Protein AF-G7TG68-F1 (afdb_monomer_lite)

Foldseek 3Di:
DQDPVDQLQSSLVVLLVVLVVVLLVVLVPDPDVQVSVVSCLQQPDDDLVVLLVVCVVPDDDNRSSVSSNVVSPDSPSCLDFPPDDKDFFWPDWFQFPVGTDTPVVDDFQTWTFDADQTDDDTDTDGDHDDDDDADAWKKWFWKDWPPDPDPIDITIMHQQHWFQFPPRGTDGLVRDDFQGWGADPVRTIMTGHAMATWADDPDPQWTWTAPHHVHPHTDIDGRVSGHD

Structure (mmCIF, N/CA/C/O backbone):
data_AF-G7TG68-F1
#
_entry.id   AF-G7TG68-F1
#
loop_
_atom_site.group_PDB
_atom_site.id
_atom_site.type_symbol
_atom_site.label_atom_id
_atom_site.label_alt_id
_atom_site.label_comp_id
_atom_site.label_asym_id
_atom_site.label_entity_id
_atom_site.label_seq_id
_atom_site.pdbx_PDB_ins_code
_atom_site.Cartn_x
_atom_site.Cartn_y
_atom_site.Cartn_z
_atom_site.occupancy
_atom_site.B_iso_or_equiv
_atom_site.auth_seq_id
_atom_site.auth_comp_id
_atom_site.auth_asym_id
_atom_site.auth_atom_id
_atom_site.pdbx_PDB_model_num
ATOM 1 N N . MET A 1 1 ? -26.552 0.699 21.455 1.00 74.56 1 MET A N 1
ATOM 2 C CA . MET A 1 1 ? -26.852 2.106 21.108 1.00 74.56 1 MET A CA 1
ATOM 3 C C . MET A 1 1 ? -25.994 2.976 22.013 1.00 74.56 1 MET A C 1
ATOM 5 O O . MET A 1 1 ? -25.846 2.596 23.168 1.00 74.56 1 MET A O 1
ATOM 9 N N . ILE A 1 2 ? -25.370 4.035 21.494 1.00 89.12 2 ILE A N 1
ATOM 10 C CA . ILE A 1 2 ? -24.495 4.920 22.284 1.00 89.12 2 ILE A CA 1
ATOM 11 C C . ILE A 1 2 ? -25.383 5.922 23.022 1.00 89.12 2 ILE A C 1
ATOM 13 O O . ILE A 1 2 ? -26.219 6.570 22.393 1.00 89.12 2 ILE A O 1
ATOM 17 N N . ASP A 1 3 ? -25.230 6.021 24.338 1.00 92.50 3 ASP A N 1
ATOM 18 C CA . ASP A 1 3 ? -25.998 6.945 25.170 1.00 92.50 3 ASP A CA 1
ATOM 19 C C . ASP A 1 3 ? -25.352 8.334 25.139 1.00 92.50 3 ASP A C 1
ATOM 21 O O . ASP A 1 3 ? -24.355 8.596 25.812 1.00 92.50 3 ASP A O 1
ATOM 25 N N . GLN A 1 4 ? -25.941 9.234 24.352 1.00 92.19 4 GLN A N 1
ATOM 26 C CA . GLN A 1 4 ? -25.446 10.600 24.171 1.00 92.19 4 GLN A CA 1
ATOM 27 C C . GLN A 1 4 ? -25.576 11.480 25.426 1.00 92.19 4 GLN A C 1
ATOM 29 O O . GLN A 1 4 ? -25.026 12.579 25.451 1.00 92.19 4 GLN A O 1
ATOM 34 N N . THR A 1 5 ? -26.287 11.024 26.463 1.00 94.75 5 THR A N 1
ATOM 35 C CA . THR A 1 5 ? -26.416 11.758 27.734 1.00 94.75 5 THR A CA 1
ATOM 36 C C . THR A 1 5 ? -25.233 11.529 28.678 1.00 94.75 5 THR A C 1
ATOM 38 O O . THR A 1 5 ? -25.066 12.269 29.647 1.00 94.75 5 THR A O 1
ATOM 41 N N . GLN A 1 6 ? -24.386 10.535 28.392 1.00 96.44 6 GLN A N 1
ATOM 42 C CA . GLN A 1 6 ? -23.203 10.216 29.190 1.00 96.44 6 GLN A CA 1
ATOM 43 C C . GLN A 1 6 ? -22.009 11.119 28.847 1.00 96.44 6 GLN A C 1
ATOM 45 O O . GLN A 1 6 ? -21.959 11.689 27.755 1.00 96.44 6 GLN A O 1
ATOM 50 N N . PRO A 1 7 ? -20.988 11.203 29.721 1.00 96.81 7 PRO A N 1
ATOM 51 C CA . PRO A 1 7 ? -19.722 11.854 29.389 1.00 96.81 7 PRO A CA 1
ATOM 52 C C . PRO A 1 7 ? -19.079 11.281 28.116 1.00 96.81 7 PRO A C 1
ATOM 54 O O . PRO A 1 7 ? -19.178 10.082 27.850 1.00 96.81 7 PRO A O 1
ATOM 57 N N . LEU A 1 8 ? -18.354 12.111 27.358 1.00 95.62 8 LEU A N 1
ATOM 58 C CA . LEU A 1 8 ? -17.738 11.708 26.083 1.00 95.62 8 LEU A CA 1
ATOM 59 C C . LEU A 1 8 ? -16.820 10.484 26.211 1.00 95.62 8 LEU A C 1
ATOM 61 O O . LEU A 1 8 ? -16.849 9.610 25.352 1.00 95.62 8 LEU A O 1
ATOM 65 N N . SER A 1 9 ? -16.069 10.360 27.305 1.00 93.44 9 SER A N 1
ATOM 66 C CA . SER A 1 9 ? -15.223 9.185 27.569 1.00 93.44 9 SER A CA 1
ATOM 67 C C . SER A 1 9 ? -16.018 7.875 27.677 1.00 93.44 9 SER A C 1
ATOM 69 O O . SER A 1 9 ? -15.568 6.815 27.228 1.00 93.44 9 SER A O 1
ATOM 71 N N . VAL A 1 10 ? -17.231 7.939 28.232 1.00 96.06 10 VAL A N 1
ATOM 72 C CA . VAL A 1 10 ? -18.154 6.801 28.298 1.00 96.06 10 VAL A CA 1
ATOM 73 C C . VAL A 1 10 ? -18.714 6.506 26.911 1.00 96.06 10 VAL A C 1
ATOM 75 O O . VAL A 1 10 ? -18.748 5.344 26.512 1.00 96.06 10 VAL A O 1
ATOM 78 N N . GLN A 1 11 ? -19.078 7.537 26.144 1.00 96.62 11 GLN A N 1
ATOM 79 C CA . GLN A 1 11 ? -19.544 7.373 24.764 1.00 96.62 11 GLN A CA 1
ATOM 80 C C . GLN A 1 11 ? -18.481 6.712 23.874 1.00 96.62 11 GLN A C 1
ATOM 82 O O . GLN A 1 11 ? -18.807 5.784 23.137 1.00 96.62 11 GLN A O 1
ATOM 87 N N . VAL A 1 12 ? -17.208 7.113 23.993 1.00 95.44 12 VAL A N 1
ATOM 88 C CA . VAL A 1 12 ? -16.064 6.484 23.304 1.00 95.44 12 VAL A CA 1
ATOM 89 C C . VAL A 1 12 ? -15.977 4.998 23.644 1.00 95.44 12 VAL A C 1
ATOM 91 O O . VAL A 1 12 ? -15.889 4.154 22.752 1.00 95.44 12 VAL A O 1
ATOM 94 N N . THR A 1 13 ? -16.061 4.666 24.933 1.00 95.12 13 THR A N 1
ATOM 95 C CA . THR A 1 13 ? -16.002 3.275 25.397 1.00 95.12 13 THR A CA 1
ATOM 96 C C . THR A 1 13 ? -17.172 2.453 24.850 1.00 95.12 13 THR A C 1
ATOM 98 O O . THR A 1 13 ? -16.966 1.349 24.349 1.00 95.12 13 THR A O 1
ATOM 101 N N . GLN A 1 14 ? -18.393 2.994 24.886 1.00 95.44 14 GLN A N 1
ATOM 102 C CA . GLN A 1 14 ? -19.588 2.338 24.349 1.00 95.44 14 GLN A CA 1
ATOM 103 C C . GLN A 1 14 ? -19.497 2.123 22.834 1.00 95.44 14 GLN A C 1
ATOM 105 O O . GLN A 1 14 ? -19.831 1.043 22.347 1.00 95.44 14 GLN A O 1
ATOM 110 N N . ALA A 1 15 ? -19.038 3.131 22.088 1.00 93.69 15 ALA A N 1
ATOM 111 C CA . ALA A 1 15 ? -18.857 3.047 20.643 1.00 93.69 15 ALA A CA 1
ATOM 112 C C . ALA A 1 15 ? -17.832 1.963 20.279 1.00 93.69 15 ALA A C 1
ATOM 114 O O . ALA A 1 15 ? -18.090 1.122 19.417 1.00 93.69 15 ALA A O 1
ATOM 115 N N . TRP A 1 16 ? -16.710 1.924 21.002 1.00 93.38 16 TRP A N 1
ATOM 116 C CA . TRP A 1 16 ? -15.652 0.941 20.785 1.00 93.38 16 TRP A CA 1
ATOM 117 C C . TRP A 1 16 ? -16.138 -0.478 21.088 1.00 93.38 16 TRP A C 1
ATOM 119 O O . TRP A 1 16 ? -15.975 -1.382 20.268 1.00 93.38 16 TRP A O 1
ATOM 129 N N . GLN A 1 17 ? -16.819 -0.674 22.222 1.00 92.62 17 GLN A N 1
ATOM 130 C CA . GLN A 1 17 ? -17.406 -1.966 22.589 1.00 92.62 17 GLN A CA 1
ATOM 131 C C . GLN A 1 17 ? -18.440 -2.437 21.565 1.00 92.62 17 GLN A C 1
ATOM 133 O O . GLN A 1 17 ? -18.463 -3.615 21.213 1.00 92.62 17 GLN A O 1
ATOM 138 N N . LEU A 1 18 ? -19.276 -1.525 21.062 1.00 91.62 18 LEU A N 1
ATOM 139 C CA . LEU A 1 18 ? -20.266 -1.840 20.038 1.00 91.62 18 LEU A CA 1
ATOM 140 C C . LEU A 1 18 ? -19.597 -2.313 18.744 1.00 91.62 18 LEU A C 1
ATOM 142 O O . LEU A 1 18 ? -20.011 -3.327 18.186 1.00 91.62 18 LEU A O 1
ATOM 146 N N . ARG A 1 19 ? -18.542 -1.628 18.289 1.00 88.56 19 ARG A N 1
ATOM 147 C CA . ARG A 1 19 ? -17.784 -2.014 17.090 1.00 88.56 19 ARG A CA 1
ATOM 148 C C . ARG A 1 19 ? -17.140 -3.392 17.250 1.00 88.56 19 ARG A C 1
ATOM 150 O O . ARG A 1 19 ? -17.280 -4.241 16.372 1.00 88.56 19 ARG A O 1
ATOM 157 N N . GLN A 1 20 ? -16.532 -3.653 18.407 1.00 87.94 20 GLN A N 1
ATOM 158 C CA . GLN A 1 20 ? -15.967 -4.964 18.733 1.00 87.94 20 GLN A CA 1
ATOM 159 C C . GLN A 1 20 ? -17.031 -6.064 18.759 1.00 87.94 20 GLN A C 1
ATOM 161 O O . GLN A 1 20 ? -16.812 -7.146 18.214 1.00 87.94 20 GLN A O 1
ATOM 166 N N . ALA A 1 21 ? -18.197 -5.789 19.348 1.00 89.50 21 ALA A N 1
ATOM 167 C CA . ALA A 1 21 ? -19.307 -6.732 19.383 1.00 89.50 21 ALA A CA 1
ATOM 168 C C . ALA A 1 21 ? -19.829 -7.050 17.975 1.00 89.50 21 ALA A C 1
ATOM 170 O O . ALA A 1 21 ? -20.035 -8.219 17.662 1.00 89.50 21 ALA A O 1
ATOM 171 N N . LEU A 1 22 ? -19.985 -6.038 17.113 1.00 89.38 22 LEU A N 1
ATOM 172 C CA . LEU A 1 22 ? -20.405 -6.222 15.721 1.00 89.38 22 LEU A CA 1
ATOM 173 C C . LEU A 1 22 ? -19.405 -7.076 14.936 1.00 89.38 22 LEU A C 1
ATOM 175 O O . LEU A 1 22 ? -19.807 -8.039 14.287 1.00 89.38 22 LEU A O 1
ATOM 179 N N . ARG A 1 23 ? -18.107 -6.776 15.047 1.00 88.81 23 ARG A N 1
ATOM 180 C CA . ARG A 1 23 ? -17.030 -7.552 14.416 1.00 88.81 23 ARG A CA 1
ATOM 181 C C . ARG A 1 23 ? -17.025 -9.010 14.881 1.00 88.81 23 ARG A C 1
ATOM 183 O O . ARG A 1 23 ? -16.998 -9.922 14.059 1.00 88.81 23 ARG A O 1
ATOM 190 N N . ASN A 1 24 ? -17.089 -9.237 16.191 1.00 86.25 24 ASN A N 1
ATOM 191 C CA . ASN A 1 24 ? -17.078 -10.588 16.751 1.00 86.25 24 ASN A CA 1
ATOM 192 C C . ASN A 1 24 ? -18.345 -11.368 16.373 1.00 86.25 24 ASN A C 1
ATOM 194 O O . ASN A 1 24 ? -18.259 -12.558 16.074 1.00 86.25 24 ASN A O 1
ATOM 198 N N . ALA A 1 25 ? -19.509 -10.712 16.355 1.00 89.81 25 ALA A N 1
ATOM 199 C CA . ALA A 1 25 ? -20.762 -11.325 15.927 1.00 89.81 25 ALA A CA 1
ATOM 200 C C . ALA A 1 25 ? -20.732 -11.701 14.440 1.00 89.81 25 ALA A C 1
ATOM 202 O O . ALA A 1 25 ? -21.149 -12.803 14.094 1.00 89.81 25 ALA A O 1
ATOM 203 N N . ALA A 1 26 ? -20.194 -10.827 13.580 1.00 88.81 26 ALA A N 1
ATOM 204 C CA . ALA A 1 26 ? -20.021 -11.107 12.157 1.00 88.81 26 ALA A CA 1
ATOM 205 C C . ALA A 1 26 ? -19.134 -12.339 11.937 1.00 88.81 26 ALA A C 1
ATOM 207 O O . ALA A 1 26 ? -19.565 -13.277 11.276 1.00 88.81 26 ALA A O 1
ATOM 208 N N . ALA A 1 27 ? -17.956 -12.387 12.565 1.00 88.19 27 ALA A N 1
ATOM 209 C CA . ALA A 1 27 ? -17.066 -13.545 12.479 1.00 88.19 27 ALA A CA 1
ATOM 210 C C . ALA A 1 27 ? -17.714 -14.829 13.022 1.00 88.19 27 ALA A C 1
ATOM 212 O O . ALA A 1 27 ? -17.623 -15.881 12.402 1.00 88.19 27 ALA A O 1
ATOM 213 N N . SER A 1 28 ? -18.429 -14.742 14.149 1.00 87.56 28 SER A N 1
ATOM 214 C CA . SER A 1 28 ? -19.100 -15.903 14.757 1.00 87.56 28 SER A CA 1
ATOM 215 C C . SER A 1 28 ? -20.248 -16.452 13.905 1.00 87.56 28 SER A C 1
ATOM 217 O O . SER A 1 28 ? -20.604 -17.620 14.034 1.00 87.56 28 SER A O 1
ATOM 219 N N . ALA A 1 29 ? -20.850 -15.619 13.053 1.00 92.12 29 ALA A N 1
ATOM 220 C CA . ALA A 1 29 ? -21.908 -16.028 12.134 1.00 92.12 29 ALA A CA 1
ATOM 221 C C . ALA A 1 29 ? -21.370 -16.709 10.862 1.00 92.12 29 ALA A C 1
ATOM 223 O O . ALA A 1 29 ? -22.147 -17.301 10.110 1.00 92.12 29 ALA A O 1
ATOM 224 N N . MET A 1 30 ? -20.062 -16.631 10.601 1.00 89.44 30 MET A N 1
ATOM 225 C CA . MET A 1 30 ? -19.443 -17.243 9.430 1.00 89.44 30 MET A CA 1
ATOM 226 C C . MET A 1 30 ? -19.206 -18.734 9.666 1.00 89.44 30 MET A C 1
ATOM 228 O O . MET A 1 30 ? -18.678 -19.154 10.694 1.00 89.44 30 MET A O 1
ATOM 232 N N . HIS A 1 31 ? -19.598 -19.551 8.687 1.00 87.00 31 HIS A N 1
ATOM 233 C CA . HIS A 1 31 ? -19.398 -20.997 8.758 1.00 87.00 31 HIS A CA 1
ATOM 234 C C . HIS A 1 31 ? -17.922 -21.381 8.568 1.00 87.00 31 HIS A C 1
ATOM 236 O O . HIS A 1 31 ? -17.412 -22.264 9.256 1.00 87.00 31 HIS A O 1
ATOM 242 N N . ASP A 1 32 ? -17.237 -20.689 7.656 1.00 87.56 32 ASP A N 1
ATOM 243 C CA . ASP A 1 32 ? -15.816 -20.879 7.382 1.00 87.56 32 ASP A CA 1
ATOM 244 C C . ASP A 1 32 ? -14.966 -20.153 8.434 1.00 87.56 32 ASP A C 1
ATOM 246 O O . ASP A 1 32 ? -14.991 -18.925 8.541 1.00 87.56 32 ASP A O 1
ATOM 250 N N . GLN A 1 33 ? -14.207 -20.928 9.210 1.00 77.75 33 GLN A N 1
ATOM 251 C CA . GLN A 1 33 ? -13.374 -20.414 10.297 1.00 77.75 33 GLN A CA 1
ATOM 252 C C . GLN A 1 33 ? -12.151 -19.632 9.799 1.00 77.75 33 GLN A C 1
ATOM 254 O O . GLN A 1 33 ? -11.680 -18.741 10.504 1.00 77.75 33 GLN A O 1
ATOM 259 N N . ASN A 1 34 ? -11.657 -19.916 8.590 1.00 66.44 34 ASN A N 1
ATOM 260 C CA . ASN A 1 34 ? -10.547 -19.168 8.005 1.00 66.44 34 ASN A CA 1
ATOM 261 C C . ASN A 1 34 ? -11.021 -17.783 7.564 1.00 66.44 34 ASN A C 1
ATOM 263 O O . ASN A 1 34 ? -10.389 -16.788 7.905 1.00 66.44 34 ASN A O 1
ATOM 267 N N . LEU A 1 35 ? -12.179 -17.707 6.898 1.00 74.38 35 LEU A N 1
ATOM 268 C CA . LEU A 1 35 ? -12.780 -16.421 6.525 1.00 74.38 35 LEU A CA 1
ATOM 269 C C . LEU A 1 35 ? -13.213 -15.614 7.760 1.00 74.38 35 LEU A C 1
ATOM 271 O O . LEU A 1 35 ? -13.118 -14.388 7.766 1.00 74.38 35 LEU A O 1
ATOM 275 N N . ALA A 1 36 ? -13.662 -16.283 8.827 1.00 76.12 36 ALA A N 1
ATOM 276 C CA . ALA A 1 36 ? -13.950 -15.629 10.102 1.00 76.12 36 ALA A CA 1
ATOM 277 C C . ALA A 1 36 ? -12.689 -14.992 10.709 1.00 76.12 36 ALA A C 1
ATOM 279 O O . ALA A 1 36 ? -12.728 -13.838 11.136 1.00 76.12 36 ALA A O 1
ATOM 280 N N . ALA A 1 37 ? -11.564 -15.716 10.720 1.00 72.75 37 ALA A N 1
ATOM 281 C CA . ALA A 1 37 ? -10.284 -15.192 11.190 1.00 72.75 37 ALA A CA 1
ATOM 282 C C . ALA A 1 37 ? -9.793 -14.020 10.323 1.00 72.75 37 ALA A C 1
ATOM 284 O O . ALA A 1 37 ? -9.370 -12.995 10.855 1.00 72.75 37 ALA A O 1
ATOM 285 N N . GLU A 1 38 ? -9.930 -14.130 9.003 1.00 75.12 38 GLU A N 1
ATOM 286 C CA . GLU A 1 38 ? -9.577 -13.072 8.056 1.00 75.12 38 GLU A CA 1
ATOM 287 C C . GLU A 1 38 ? -10.405 -11.800 8.274 1.00 75.12 38 GLU A C 1
ATOM 289 O O . GLU A 1 38 ? -9.844 -10.706 8.322 1.00 75.12 38 GLU A O 1
ATOM 294 N N . LEU A 1 39 ? -11.720 -11.918 8.497 1.00 81.75 39 LEU A N 1
ATOM 295 C CA . LEU A 1 39 ? -12.580 -10.781 8.840 1.00 81.75 39 LEU A CA 1
ATOM 296 C C . LEU A 1 39 ? -12.095 -10.096 10.126 1.00 81.75 39 LEU A C 1
ATOM 298 O O . LEU A 1 39 ? -12.031 -8.867 10.207 1.00 81.75 39 LEU A O 1
ATOM 302 N N . LEU A 1 40 ? -11.737 -10.882 11.142 1.00 81.75 40 LEU A N 1
ATOM 303 C CA . LEU A 1 40 ? -11.265 -10.355 12.418 1.00 81.75 40 LEU A CA 1
ATOM 304 C C . LEU A 1 40 ? -9.928 -9.611 12.292 1.00 81.75 40 LEU A C 1
ATOM 306 O O . LEU A 1 40 ? -9.765 -8.590 12.968 1.00 81.75 40 LEU A O 1
ATOM 310 N N . GLU A 1 41 ? -9.005 -10.089 11.460 1.00 71.69 41 GLU A N 1
ATOM 311 C CA . GLU A 1 41 ? -7.731 -9.410 11.186 1.00 71.69 41 GLU A CA 1
ATOM 312 C C . GLU A 1 41 ? -7.912 -8.174 10.296 1.00 71.69 41 GLU A C 1
ATOM 314 O O . GLU A 1 41 ? -7.337 -7.116 10.566 1.00 71.69 41 GLU A O 1
ATOM 319 N N . THR A 1 42 ? -8.784 -8.276 9.292 1.00 70.25 42 THR A N 1
ATOM 320 C CA . THR A 1 42 ? -9.091 -7.204 8.339 1.00 70.25 42 THR A CA 1
ATOM 321 C C . THR A 1 42 ? -9.684 -5.982 9.029 1.00 70.25 42 THR A C 1
ATOM 323 O O . THR A 1 42 ? -9.202 -4.869 8.842 1.00 70.25 42 THR A O 1
ATOM 326 N N . TYR A 1 43 ? -10.701 -6.181 9.868 1.00 77.25 43 TYR A N 1
ATOM 327 C CA . TYR A 1 43 ? -11.419 -5.093 10.541 1.00 77.25 43 TYR A CA 1
ATOM 328 C C . TYR A 1 43 ? -10.944 -4.885 11.985 1.00 77.25 43 TYR A C 1
ATOM 330 O O . TYR A 1 43 ? -11.738 -4.583 12.877 1.00 77.25 43 TYR A O 1
ATOM 338 N N . LYS A 1 44 ? -9.657 -5.121 12.263 1.00 79.06 44 LYS A N 1
ATOM 339 C CA . LYS A 1 44 ? -9.101 -5.005 13.616 1.00 79.06 44 LYS A CA 1
ATOM 340 C C . LYS A 1 44 ? -9.235 -3.575 14.139 1.00 79.06 44 LYS A C 1
ATOM 342 O O . LYS A 1 44 ? -8.570 -2.662 13.659 1.00 79.06 44 LYS A O 1
ATOM 347 N N . VAL A 1 45 ? -10.009 -3.422 15.207 1.00 82.06 45 VAL A N 1
ATOM 348 C CA . VAL A 1 45 ? -10.152 -2.150 15.918 1.00 82.06 45 VAL A CA 1
ATOM 349 C C . VAL A 1 45 ? -8.957 -1.966 16.866 1.00 82.06 45 VAL A C 1
ATOM 351 O O . VAL A 1 45 ? -8.715 -2.852 17.698 1.00 82.06 45 VAL A O 1
ATOM 354 N N . PRO A 1 46 ? -8.205 -0.851 16.787 1.00 83.06 46 PRO A N 1
ATOM 355 C CA . PRO A 1 46 ? -7.134 -0.552 17.737 1.00 83.06 46 PRO A CA 1
ATOM 356 C C . PRO A 1 46 ? -7.655 -0.429 19.178 1.00 83.06 46 PRO A C 1
ATOM 358 O O . PRO A 1 46 ? -8.846 -0.207 19.422 1.00 83.06 46 PRO A O 1
ATOM 361 N N . SER A 1 47 ? -6.772 -0.566 20.168 1.00 88.00 47 SER A N 1
ATOM 362 C CA . SER A 1 47 ? -7.142 -0.330 21.566 1.00 88.00 47 SER A CA 1
ATOM 363 C C . SER A 1 47 ? -7.440 1.151 21.814 1.00 88.00 47 SER A C 1
ATOM 365 O O . SER A 1 47 ? -6.905 2.030 21.141 1.00 88.00 47 SER A O 1
ATOM 367 N N . LEU A 1 48 ? -8.251 1.456 22.831 1.00 90.25 48 LEU A N 1
ATOM 368 C CA . LEU A 1 48 ? -8.516 2.848 23.213 1.00 90.25 48 LEU A CA 1
ATOM 369 C C . LEU A 1 48 ? -7.230 3.609 23.572 1.00 90.25 48 LEU A C 1
ATOM 371 O O . LEU A 1 48 ? -7.148 4.808 23.324 1.00 90.25 48 LEU A O 1
ATOM 375 N N . GLN A 1 49 ? -6.214 2.925 24.109 1.00 85.50 49 GLN A N 1
ATOM 376 C CA . GLN A 1 49 ? -4.900 3.520 24.353 1.00 85.50 49 GLN A CA 1
ATOM 377 C C . GLN A 1 49 ? -4.188 3.893 23.048 1.00 85.50 49 GLN A C 1
ATOM 379 O O . GLN A 1 49 ? -3.637 4.985 22.964 1.00 85.50 49 GLN A O 1
ATOM 384 N N . GLN A 1 50 ? -4.224 3.026 22.030 1.00 82.81 50 GLN A N 1
ATOM 385 C CA . GLN A 1 50 ? -3.638 3.311 20.713 1.00 82.81 50 GLN A CA 1
ATOM 386 C C . GLN A 1 50 ? -4.348 4.487 20.032 1.00 82.81 50 GLN A C 1
ATOM 388 O O . GLN A 1 50 ? -3.693 5.408 19.551 1.00 82.81 50 GLN A O 1
ATOM 393 N N . ILE A 1 51 ? -5.683 4.505 20.073 1.00 88.88 51 ILE A N 1
ATOM 394 C CA . ILE A 1 51 ? -6.492 5.604 19.522 1.00 88.88 51 ILE A CA 1
ATOM 395 C C . ILE A 1 51 ? -6.203 6.911 20.271 1.00 88.88 51 ILE A C 1
ATOM 397 O O . ILE A 1 51 ? -6.049 7.961 19.658 1.00 88.88 51 ILE A O 1
ATOM 401 N N . SER A 1 52 ? -6.083 6.864 21.601 1.00 90.12 52 SER A N 1
ATOM 402 C CA . SER A 1 52 ? -5.709 8.040 22.390 1.00 90.12 52 SER A CA 1
ATOM 403 C C . SER A 1 52 ? -4.312 8.543 22.027 1.00 90.12 52 SER A C 1
ATOM 405 O O . SER A 1 52 ? -4.129 9.750 21.899 1.00 90.12 52 SER A O 1
ATOM 407 N N . ALA A 1 53 ? -3.335 7.646 21.870 1.00 83.25 53 ALA A N 1
ATOM 408 C CA . ALA A 1 53 ? -1.951 8.004 21.568 1.00 83.25 53 ALA A CA 1
ATOM 409 C C . ALA A 1 53 ? -1.824 8.757 20.235 1.00 83.25 53 ALA A C 1
ATOM 411 O O . ALA A 1 53 ? -1.070 9.723 20.166 1.00 83.25 53 ALA A O 1
ATOM 412 N N . LYS A 1 54 ? -2.632 8.387 19.230 1.00 86.19 54 LYS A N 1
ATOM 413 C CA . LYS A 1 54 ? -2.708 9.054 17.917 1.00 86.19 54 LYS A CA 1
ATOM 414 C C . LYS A 1 54 ? -2.992 10.560 18.007 1.00 86.19 54 LYS A C 1
ATOM 416 O O . LYS A 1 54 ? -2.543 11.313 17.154 1.00 86.19 54 LYS A O 1
ATOM 421 N N . TYR A 1 55 ? -3.736 11.001 19.023 1.00 90.38 55 TYR A N 1
ATOM 422 C CA . TYR A 1 55 ? -4.224 12.382 19.142 1.00 90.38 55 TYR A CA 1
ATOM 423 C C . TYR A 1 55 ? -3.708 13.122 20.384 1.00 90.38 55 TYR A C 1
ATOM 425 O O . TYR A 1 55 ? -3.934 14.324 20.518 1.00 90.38 55 TYR A O 1
ATOM 433 N N . ALA A 1 56 ? -3.033 12.430 21.305 1.00 86.38 56 ALA A N 1
ATOM 434 C CA . ALA A 1 56 ? -2.624 12.983 22.598 1.00 86.38 56 ALA A CA 1
ATOM 435 C C . ALA A 1 56 ? -1.568 14.100 22.502 1.00 86.38 56 ALA A C 1
ATOM 437 O O . ALA A 1 56 ? -1.419 14.862 23.455 1.00 86.38 56 ALA A O 1
ATOM 438 N N . GLY A 1 57 ? -0.843 14.202 21.381 1.00 88.62 57 GLY A N 1
ATOM 439 C CA . GLY A 1 57 ? 0.099 15.300 21.131 1.00 88.62 57 GLY A CA 1
ATOM 440 C C . GLY A 1 57 ? -0.587 16.646 20.876 1.00 88.62 57 GLY A C 1
ATOM 441 O O . GLY A 1 57 ? -0.057 17.684 21.262 1.00 88.62 57 GLY A O 1
ATOM 442 N N . ASP A 1 58 ? -1.793 16.616 20.305 1.00 93.50 58 ASP A N 1
ATOM 443 C CA . ASP A 1 58 ? -2.497 17.808 19.819 1.00 93.50 58 ASP A CA 1
ATOM 444 C C . ASP A 1 58 ? -3.751 18.142 20.639 1.00 93.50 58 ASP A C 1
ATOM 446 O O . ASP A 1 58 ? -4.208 19.287 20.667 1.00 93.50 58 ASP A O 1
ATOM 450 N N . PHE A 1 59 ? -4.335 17.146 21.313 1.00 93.81 59 PHE A N 1
ATOM 451 C CA . PHE A 1 59 ? -5.608 17.274 22.013 1.00 93.81 59 PHE A CA 1
ATOM 452 C C . PHE A 1 59 ? -5.547 16.700 23.430 1.00 93.81 59 PHE A C 1
ATOM 454 O O . PHE A 1 59 ? -4.873 15.714 23.715 1.00 93.81 59 PHE A O 1
ATOM 461 N N . SER A 1 60 ? -6.347 17.277 24.328 1.00 92.56 60 SER A N 1
ATOM 462 C CA . SER A 1 60 ? -6.582 16.758 25.680 1.00 92.56 60 SER A CA 1
ATOM 463 C C . SER A 1 60 ? -8.044 16.963 26.087 1.00 92.56 60 SER A C 1
ATOM 465 O O . SER A 1 60 ? -8.775 17.687 25.412 1.00 92.56 60 SER A O 1
ATOM 467 N N . GLY A 1 61 ? -8.488 16.306 27.165 1.00 94.00 61 GLY A N 1
ATOM 468 C CA . GLY A 1 61 ? -9.850 16.457 27.695 1.00 94.00 61 GLY A CA 1
ATOM 469 C C . GLY A 1 61 ? -10.945 16.121 26.675 1.00 94.00 61 GLY A C 1
ATOM 470 O O . GLY A 1 61 ? -10.811 15.175 25.900 1.00 94.00 61 GLY A O 1
ATOM 471 N N . ASP A 1 62 ? -12.026 16.902 26.667 1.00 94.81 62 ASP A N 1
ATOM 472 C CA . ASP A 1 62 ? -13.167 16.697 25.764 1.00 94.81 62 ASP A CA 1
ATOM 473 C C . ASP A 1 62 ? -12.796 16.754 24.269 1.00 94.81 62 ASP A C 1
ATOM 475 O O . ASP A 1 62 ? -13.248 15.873 23.537 1.00 94.81 62 ASP A O 1
ATOM 479 N N . PRO A 1 63 ? -11.950 17.689 23.784 1.00 96.75 63 PRO A N 1
ATOM 480 C CA . PRO A 1 63 ? -11.459 17.660 22.404 1.00 96.75 63 PRO A CA 1
ATOM 481 C C . PRO A 1 63 ? -10.794 16.337 22.002 1.00 96.75 63 PRO A C 1
ATOM 483 O O . PRO A 1 63 ? -11.065 15.816 20.919 1.00 96.75 63 PRO A O 1
ATOM 486 N N . LEU A 1 64 ? -9.967 15.760 22.883 1.00 93.94 64 LEU A N 1
ATOM 487 C CA . LEU A 1 64 ? -9.365 14.445 22.644 1.00 93.94 64 LEU A CA 1
ATOM 488 C C . LEU A 1 64 ? -10.451 13.372 22.546 1.00 93.94 64 LEU A C 1
ATOM 490 O O . LEU A 1 64 ? -10.463 12.597 21.595 1.00 93.94 64 LEU A O 1
ATOM 494 N N . GLN A 1 65 ? -11.405 13.367 23.479 1.00 96.56 65 GLN A N 1
ATOM 495 C CA . GLN A 1 65 ? -12.505 12.400 23.464 1.00 96.56 65 GLN A CA 1
ATOM 496 C C . GLN A 1 65 ? -13.383 12.533 22.212 1.00 96.56 65 GLN A C 1
ATOM 498 O O . GLN A 1 65 ? -13.823 11.522 21.678 1.00 96.56 65 GLN A O 1
ATOM 503 N N . GLN A 1 66 ? -13.606 13.745 21.694 1.00 95.31 66 GLN A N 1
ATOM 504 C CA . GLN A 1 66 ? -14.323 13.956 20.431 1.00 95.31 66 GLN A CA 1
ATOM 505 C C . GLN A 1 66 ? -13.567 13.363 19.239 1.00 95.31 66 GLN A C 1
ATOM 507 O O . GLN A 1 66 ? -14.185 12.713 18.395 1.00 95.31 66 GLN A O 1
ATOM 512 N N . LYS A 1 67 ? -12.239 13.542 19.174 1.00 94.50 67 LYS A N 1
ATOM 513 C CA . LYS A 1 67 ? -11.404 12.921 18.134 1.00 94.50 67 LYS A CA 1
ATOM 514 C C . LYS A 1 67 ? -11.426 11.403 18.226 1.00 94.50 67 LYS A C 1
ATOM 516 O O . LYS A 1 67 ? -11.681 10.750 17.220 1.00 94.50 67 LYS A O 1
ATOM 521 N N . MET A 1 68 ? -11.258 10.856 19.429 1.00 93.75 68 MET A N 1
ATOM 522 C CA . MET A 1 68 ? -11.360 9.416 19.667 1.00 93.75 68 MET A CA 1
ATOM 523 C C . MET A 1 68 ? -12.744 8.878 19.280 1.00 93.75 68 MET A C 1
ATOM 525 O O . MET A 1 68 ? -12.833 7.853 18.615 1.00 93.75 68 MET A O 1
ATOM 529 N N . LEU A 1 69 ? -13.827 9.568 19.654 1.00 93.94 69 LEU A N 1
ATOM 530 C CA . LEU A 1 69 ? -15.195 9.160 19.326 1.00 93.94 69 LEU A CA 1
ATOM 531 C C . LEU A 1 69 ? -15.425 9.169 17.816 1.00 93.94 69 LEU A C 1
ATOM 533 O O . LEU A 1 69 ? -15.990 8.220 17.283 1.00 93.94 69 LEU A O 1
ATOM 537 N N . SER A 1 70 ? -14.962 10.216 17.131 1.00 90.56 70 SER A N 1
ATOM 538 C CA . SER A 1 70 ? -15.018 10.298 15.674 1.00 90.56 70 SER A CA 1
ATOM 539 C C . SER A 1 70 ? -14.275 9.130 15.025 1.00 90.56 70 SER A C 1
ATOM 541 O O . SER A 1 70 ? -14.860 8.470 14.179 1.00 90.56 70 SER A O 1
ATOM 543 N N . ASP A 1 71 ? -13.040 8.843 15.445 1.00 88.06 71 ASP A N 1
ATOM 544 C CA . ASP A 1 71 ? -12.195 7.761 14.904 1.00 88.06 71 ASP A CA 1
ATOM 545 C C . ASP A 1 71 ? -12.831 6.375 15.122 1.00 88.06 71 ASP A C 1
ATOM 547 O O . ASP A 1 71 ? -12.875 5.533 14.230 1.00 88.06 71 ASP A O 1
ATOM 551 N N . VAL A 1 72 ? -13.418 6.149 16.302 1.00 89.06 72 VAL A N 1
ATOM 552 C CA . VAL A 1 72 ? -14.138 4.905 16.616 1.00 89.06 72 VAL A CA 1
ATOM 553 C C . VAL A 1 72 ? -15.420 4.754 15.791 1.00 89.06 72 VAL A C 1
ATOM 555 O O . VAL A 1 72 ? -15.829 3.624 15.515 1.00 89.06 72 VAL A O 1
ATOM 558 N N . LEU A 1 73 ? -16.074 5.853 15.411 1.00 86.94 73 LEU A N 1
ATOM 559 C CA . LEU A 1 73 ? -17.318 5.836 14.636 1.00 86.94 73 LEU A CA 1
ATOM 560 C C . LEU A 1 73 ? -17.096 5.82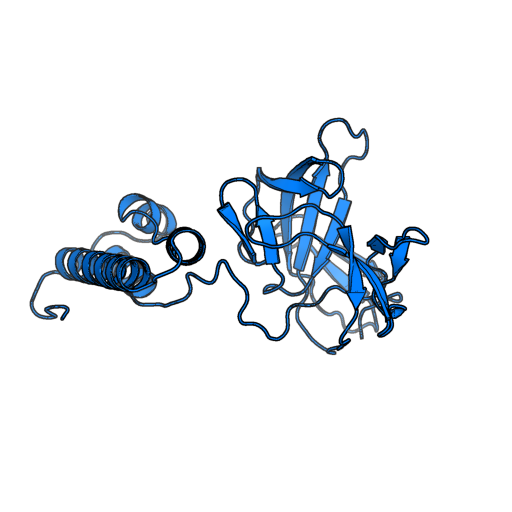7 13.122 1.00 86.94 73 LEU A C 1
ATOM 562 O O . LEU A 1 73 ? -17.987 5.389 12.392 1.00 86.94 73 LEU A O 1
ATOM 566 N N . THR A 1 74 ? -15.943 6.282 12.636 1.00 77.94 74 THR A N 1
ATOM 567 C CA . THR A 1 74 ? -15.607 6.212 11.216 1.00 77.94 74 THR A CA 1
ATOM 568 C C . THR A 1 74 ? -15.144 4.804 10.855 1.00 77.94 74 THR A C 1
ATOM 570 O O . THR A 1 74 ? -14.260 4.213 11.477 1.00 77.94 74 THR A O 1
ATOM 573 N N . LEU A 1 75 ? -15.753 4.237 9.812 1.00 60.09 75 LEU A N 1
ATOM 574 C CA . LEU A 1 75 ? -15.363 2.950 9.229 1.00 60.09 75 LEU A CA 1
ATOM 575 C C . LEU A 1 75 ? -14.141 3.104 8.311 1.00 60.09 75 LEU A C 1
ATOM 577 O O . LEU A 1 75 ? -14.097 2.503 7.247 1.00 60.09 75 LEU A O 1
ATOM 581 N N . ASP A 1 76 ? -13.152 3.897 8.724 1.00 56.84 76 ASP A N 1
ATOM 582 C CA . ASP A 1 76 ? -11.890 4.062 7.998 1.00 56.84 76 ASP A CA 1
ATOM 583 C C . ASP A 1 76 ? -10.842 3.011 8.413 1.00 56.84 76 ASP A C 1
ATOM 585 O O . ASP A 1 76 ? -9.673 3.136 8.059 1.00 56.84 76 ASP A O 1
ATOM 589 N N . ASP A 1 77 ? -11.257 1.911 9.067 1.00 53.41 77 ASP A N 1
ATOM 590 C CA . ASP A 1 77 ? -10.436 0.698 9.290 1.00 53.41 77 ASP A CA 1
ATOM 591 C C . ASP A 1 77 ? -10.172 -0.064 7.968 1.00 53.41 77 ASP A C 1
ATOM 593 O O . ASP A 1 77 ? -10.056 -1.290 7.948 1.00 53.41 77 ASP A O 1
ATOM 597 N N . TYR A 1 78 ? -10.115 0.636 6.832 1.00 48.44 78 TYR A N 1
ATOM 598 C CA . TYR A 1 78 ? -9.790 0.076 5.524 1.00 48.44 78 TYR A CA 1
ATOM 599 C C . TYR A 1 78 ? -8.305 -0.317 5.500 1.00 48.44 78 TYR A C 1
ATOM 601 O O . TYR A 1 78 ? -7.464 0.382 4.936 1.00 48.44 78 TYR A O 1
ATOM 609 N N . ARG A 1 79 ? -7.981 -1.456 6.123 1.00 50.91 79 ARG A N 1
ATOM 610 C CA . ARG A 1 79 ? -6.748 -2.208 5.846 1.00 50.91 79 ARG A CA 1
ATOM 611 C C . ARG A 1 79 ? -6.822 -2.895 4.490 1.00 50.91 79 ARG A C 1
ATOM 613 O O . ARG A 1 79 ? -5.848 -2.952 3.756 1.00 50.91 79 ARG A O 1
ATOM 620 N N . TYR A 1 80 ? -8.014 -3.307 4.084 1.00 44.41 80 TYR A N 1
ATOM 621 C CA . TYR A 1 80 ? -8.268 -3.704 2.706 1.00 44.41 80 TYR A CA 1
ATOM 622 C C . TYR A 1 80 ? -8.702 -2.499 1.883 1.00 44.41 80 TYR A C 1
ATOM 624 O O . TYR A 1 80 ? -9.516 -1.729 2.380 1.00 44.41 80 TYR A O 1
ATOM 632 N N . PRO A 1 81 ? -8.225 -2.306 0.644 1.00 45.88 81 PRO A N 1
ATOM 633 C CA . PRO A 1 81 ? -8.771 -1.281 -0.232 1.00 45.88 81 PRO A CA 1
ATOM 634 C C . PRO A 1 81 ? -10.247 -1.596 -0.503 1.00 45.88 81 PRO A C 1
ATOM 636 O O . PRO A 1 81 ? -10.623 -2.748 -0.740 1.00 45.88 81 PRO A O 1
ATOM 639 N N . SER A 1 82 ? -11.107 -0.574 -0.542 1.00 43.75 82 SER A N 1
ATOM 640 C CA . SER A 1 82 ? -12.337 -0.718 -1.318 1.00 43.75 82 SER A CA 1
ATOM 641 C C . SER A 1 82 ? -11.912 -1.185 -2.714 1.00 43.75 82 SER A C 1
ATOM 643 O O . SER A 1 82 ? -10.954 -0.655 -3.274 1.00 43.75 82 SER A O 1
ATOM 645 N N . GLN A 1 83 ? -12.550 -2.229 -3.244 1.00 43.75 83 GLN A N 1
ATOM 646 C CA . GLN A 1 83 ? -12.145 -2.956 -4.459 1.00 43.75 83 GLN A CA 1
ATOM 647 C C . GLN A 1 83 ? -12.050 -2.114 -5.760 1.00 43.75 83 GLN A C 1
ATOM 649 O O . GLN A 1 83 ? -12.060 -2.665 -6.857 1.00 43.75 83 GLN A O 1
ATOM 654 N N . ALA A 1 84 ? -11.966 -0.786 -5.713 1.00 47.72 84 ALA A N 1
ATOM 655 C CA . ALA A 1 84 ? -11.885 0.054 -6.891 1.00 47.72 84 ALA A CA 1
ATOM 656 C C . ALA A 1 84 ? -10.936 1.242 -6.686 1.00 47.72 84 ALA A C 1
ATOM 658 O O . ALA A 1 84 ? -11.305 2.277 -6.135 1.00 47.72 84 ALA A O 1
ATOM 659 N N . GLY A 1 85 ? -9.731 1.133 -7.252 1.00 64.56 85 GLY A N 1
ATOM 660 C CA . GLY A 1 85 ? -9.077 2.306 -7.830 1.00 64.56 85 GLY A CA 1
ATOM 661 C C . GLY A 1 85 ? -7.684 2.666 -7.330 1.00 64.56 85 GLY A C 1
ATOM 662 O O . GLY A 1 85 ? -7.232 3.756 -7.682 1.00 64.56 85 GLY A O 1
ATOM 663 N N . GLY A 1 86 ? -7.020 1.819 -6.541 1.00 79.12 86 GLY A N 1
ATOM 664 C CA . GLY A 1 86 ? -5.582 1.958 -6.302 1.00 79.12 86 GLY A CA 1
ATOM 665 C C . GLY A 1 86 ? -4.793 1.755 -7.601 1.00 79.12 86 GLY A C 1
ATOM 666 O O . GLY A 1 86 ? -5.090 0.822 -8.346 1.00 79.12 86 GLY A O 1
ATOM 667 N N . CYS A 1 87 ? -3.796 2.598 -7.877 1.00 88.06 87 CYS A N 1
ATOM 668 C CA . CYS A 1 87 ? -2.931 2.482 -9.058 1.00 88.06 87 CYS A CA 1
ATOM 669 C C . CYS A 1 87 ? -1.458 2.657 -8.717 1.00 88.06 87 CYS A C 1
ATOM 671 O O . CYS A 1 87 ? -1.132 3.304 -7.728 1.00 88.06 87 CYS A O 1
ATOM 673 N N . PHE A 1 88 ? -0.608 2.113 -9.580 1.00 91.69 88 PHE A N 1
ATOM 674 C CA . PHE A 1 88 ? 0.794 2.492 -9.699 1.00 91.69 88 PHE A CA 1
ATOM 675 C C . PHE A 1 88 ? 0.965 3.410 -10.908 1.00 91.69 88 PHE A C 1
ATOM 677 O O . PHE A 1 88 ? 0.117 3.407 -11.808 1.00 91.69 88 PHE A O 1
ATOM 684 N N . ILE A 1 89 ? 2.045 4.185 -10.926 1.00 90.69 89 ILE A N 1
ATOM 685 C CA . ILE A 1 89 ? 2.428 4.948 -12.119 1.00 90.69 89 ILE A CA 1
ATOM 686 C C . ILE A 1 89 ? 2.871 3.999 -13.243 1.00 90.69 89 ILE A C 1
ATOM 688 O O . ILE A 1 89 ? 3.222 2.842 -13.001 1.00 90.69 89 ILE A O 1
ATOM 692 N N . ALA A 1 90 ? 2.884 4.477 -14.485 1.00 89.56 90 ALA A N 1
ATOM 693 C CA . ALA A 1 90 ? 3.502 3.706 -15.561 1.00 89.56 90 ALA A CA 1
ATOM 694 C C . ALA A 1 90 ? 5.039 3.659 -15.407 1.00 89.56 90 ALA A C 1
ATOM 696 O O . ALA A 1 90 ? 5.658 4.517 -14.776 1.00 89.56 90 ALA A O 1
ATOM 697 N N . GLY A 1 91 ? 5.642 2.579 -15.901 1.00 90.31 91 GLY A N 1
ATOM 698 C CA . GLY A 1 91 ? 7.030 2.209 -15.637 1.00 90.31 91 GLY A CA 1
ATOM 699 C C . GLY A 1 91 ? 7.224 1.314 -14.408 1.00 90.31 91 GLY A C 1
ATOM 700 O O . GLY A 1 91 ? 8.290 0.707 -14.286 1.00 90.31 91 GLY A O 1
ATOM 701 N N . THR A 1 92 ? 6.222 1.166 -13.527 1.00 92.94 92 THR A N 1
ATOM 702 C CA . THR A 1 92 ? 6.324 0.274 -12.360 1.00 92.94 92 THR A CA 1
ATOM 703 C C . THR A 1 92 ? 6.558 -1.176 -12.803 1.00 92.94 92 THR A C 1
ATOM 705 O O . THR A 1 92 ? 5.758 -1.713 -13.576 1.00 92.94 92 THR A O 1
ATOM 708 N N . PRO A 1 93 ? 7.635 -1.832 -12.332 1.00 93.94 93 PRO A N 1
ATOM 709 C CA . PRO A 1 93 ? 7.987 -3.175 -12.768 1.00 93.94 93 PRO A CA 1
ATOM 710 C C . PRO A 1 93 ? 7.093 -4.233 -12.111 1.00 93.94 93 PRO A C 1
ATOM 712 O O . PRO A 1 93 ? 6.937 -4.275 -10.892 1.00 93.94 93 PRO A O 1
ATOM 715 N N . VAL A 1 94 ? 6.547 -5.134 -12.926 1.00 96.31 94 VAL A N 1
ATOM 716 C CA . VAL A 1 94 ? 5.717 -6.266 -12.500 1.00 96.31 94 VAL A CA 1
ATOM 717 C C . VAL A 1 94 ? 6.465 -7.570 -12.761 1.00 96.31 94 VAL A C 1
ATOM 719 O O . VAL A 1 94 ? 6.967 -7.797 -13.863 1.00 96.31 94 VAL A O 1
ATOM 722 N N . TRP A 1 95 ? 6.522 -8.450 -11.762 1.00 96.88 95 TRP A N 1
ATOM 723 C CA . TRP A 1 95 ? 7.087 -9.792 -11.912 1.00 96.88 95 TRP A CA 1
ATOM 724 C C . TRP A 1 95 ? 6.179 -10.674 -12.771 1.00 96.88 95 TRP A C 1
ATOM 726 O O . TRP A 1 95 ? 5.038 -10.955 -12.402 1.00 96.88 95 TRP A O 1
ATOM 736 N N . THR A 1 96 ? 6.701 -11.140 -13.905 1.00 97.25 96 THR A N 1
ATOM 737 C CA . THR A 1 96 ? 6.011 -12.052 -14.829 1.00 97.25 96 THR A CA 1
ATOM 738 C C . THR A 1 96 ? 6.826 -13.320 -15.067 1.00 97.25 96 THR A C 1
ATOM 740 O O . THR A 1 96 ? 8.014 -13.383 -14.748 1.00 97.25 96 THR A O 1
ATOM 743 N N . ASP A 1 97 ? 6.214 -14.319 -15.702 1.00 95.88 97 ASP A N 1
ATOM 744 C CA . ASP A 1 97 ? 6.893 -15.545 -16.150 1.00 95.88 97 ASP A CA 1
ATOM 745 C C . ASP A 1 97 ? 7.977 -15.295 -17.221 1.00 95.88 97 ASP A C 1
ATOM 747 O O . ASP A 1 97 ? 8.735 -16.201 -17.568 1.00 95.88 97 ASP A O 1
ATOM 751 N N . ARG A 1 98 ? 8.082 -14.058 -17.721 1.00 95.00 98 ARG A N 1
ATOM 752 C CA . ARG A 1 98 ? 9.085 -13.593 -18.689 1.00 95.00 98 ARG A CA 1
ATOM 753 C C . ARG A 1 98 ? 10.065 -12.571 -18.097 1.00 95.00 98 ARG A C 1
ATOM 755 O O . ARG A 1 98 ? 10.824 -11.965 -18.850 1.00 95.00 98 ARG A O 1
ATOM 762 N N . GLY A 1 99 ? 10.056 -12.372 -16.777 1.00 95.81 99 GLY A N 1
ATOM 763 C CA . GLY A 1 99 ? 10.849 -11.353 -16.082 1.00 95.81 99 GLY A CA 1
ATOM 764 C C . GLY A 1 99 ? 10.047 -10.091 -15.751 1.00 95.81 99 GLY A C 1
ATOM 765 O O . GLY A 1 99 ? 8.817 -10.119 -15.717 1.00 95.81 99 GLY A O 1
ATOM 766 N N . LEU A 1 100 ? 10.741 -8.986 -15.469 1.00 95.94 100 LEU A N 1
ATOM 767 C CA . LEU A 1 100 ? 10.102 -7.715 -15.122 1.00 95.94 100 LEU A CA 1
ATOM 768 C C . LEU A 1 100 ? 9.522 -7.032 -16.364 1.00 95.94 100 LEU A C 1
ATOM 770 O O . LEU A 1 100 ? 10.235 -6.790 -17.338 1.00 95.94 100 LEU A O 1
ATOM 774 N N . VAL A 1 101 ? 8.234 -6.698 -16.309 1.00 96.06 101 VAL A N 1
ATOM 775 C CA . VAL A 1 101 ? 7.512 -5.987 -17.372 1.00 96.06 101 VAL A CA 1
ATOM 776 C C . VAL A 1 101 ? 6.849 -4.742 -16.776 1.00 96.06 101 VAL A C 1
ATOM 778 O O . VAL A 1 101 ? 6.249 -4.851 -15.708 1.00 96.06 101 VAL A O 1
ATOM 781 N N . PRO A 1 102 ? 6.933 -3.564 -17.419 1.00 94.75 102 PRO A N 1
ATOM 782 C CA . PRO A 1 102 ? 6.227 -2.371 -16.956 1.00 94.75 102 PRO A CA 1
ATOM 783 C C . PRO A 1 102 ? 4.703 -2.556 -16.918 1.00 94.75 102 PRO A C 1
ATOM 785 O O . PRO A 1 102 ? 4.123 -3.162 -17.825 1.00 94.75 102 PRO A O 1
ATOM 788 N N . ILE A 1 103 ? 4.047 -2.019 -15.887 1.00 94.25 103 ILE A N 1
ATOM 789 C CA . ILE A 1 103 ? 2.617 -2.238 -15.626 1.00 94.25 103 ILE A CA 1
ATOM 790 C C . ILE A 1 103 ? 1.702 -1.800 -16.782 1.00 94.25 103 ILE A C 1
ATOM 792 O O . ILE A 1 103 ? 0.697 -2.455 -17.051 1.00 94.25 103 ILE A O 1
ATOM 796 N N . GLU A 1 104 ? 2.058 -0.751 -17.522 1.00 93.00 104 GLU A N 1
ATOM 797 C CA . GLU A 1 104 ? 1.293 -0.244 -18.667 1.00 93.00 104 GLU A CA 1
ATOM 798 C C . GLU A 1 104 ? 1.340 -1.158 -19.898 1.00 93.00 104 GLU A C 1
ATOM 800 O O . GLU A 1 104 ? 0.508 -1.040 -20.798 1.00 93.00 104 GLU A O 1
ATOM 805 N N . GLN A 1 105 ? 2.294 -2.091 -19.943 1.00 95.00 105 GLN A N 1
ATOM 806 C CA . GLN A 1 105 ? 2.416 -3.068 -21.026 1.00 95.00 105 GLN A CA 1
ATOM 807 C C . GLN A 1 105 ? 1.642 -4.362 -20.746 1.00 95.00 105 GLN A C 1
ATOM 809 O O . GLN A 1 105 ? 1.525 -5.201 -21.644 1.00 95.00 105 GLN A O 1
ATOM 814 N N . MET A 1 106 ? 1.106 -4.519 -19.531 1.00 96.06 106 MET A N 1
ATOM 815 C CA . MET A 1 106 ? 0.367 -5.704 -19.104 1.00 96.06 106 MET A CA 1
ATOM 816 C C . MET A 1 106 ? -0.964 -5.843 -19.846 1.00 96.06 106 MET A C 1
ATOM 818 O O . MET A 1 106 ? -1.728 -4.888 -20.004 1.00 96.06 106 MET A O 1
ATOM 822 N N . LYS A 1 107 ? -1.280 -7.068 -20.269 1.00 96.19 107 LYS A N 1
ATOM 823 C CA . LYS A 1 107 ? -2.503 -7.405 -21.007 1.00 96.19 107 LYS A CA 1
ATOM 824 C C . LYS A 1 107 ? -3.263 -8.538 -20.334 1.00 96.19 107 LYS A C 1
ATOM 826 O O . LYS A 1 107 ? -2.710 -9.350 -19.596 1.00 96.19 107 LYS A O 1
ATOM 831 N N . ILE A 1 108 ? -4.558 -8.622 -20.637 1.00 97.31 108 ILE A N 1
ATOM 832 C CA . ILE A 1 108 ? -5.381 -9.774 -20.253 1.00 97.31 108 ILE A CA 1
ATOM 833 C C . ILE A 1 108 ? -4.730 -11.049 -20.809 1.00 97.31 108 ILE A C 1
ATOM 835 O O . ILE A 1 108 ? -4.427 -11.129 -21.998 1.00 97.31 108 ILE A O 1
ATOM 839 N N . GLY A 1 109 ? -4.523 -12.039 -19.941 1.00 96.62 109 GLY A N 1
ATOM 840 C CA . GLY A 1 109 ? -3.854 -13.299 -20.263 1.00 96.62 109 GLY A CA 1
ATOM 841 C C . GLY A 1 109 ? -2.344 -13.335 -19.992 1.00 96.62 109 GLY A C 1
ATOM 842 O O . GLY A 1 109 ? -1.764 -14.426 -20.036 1.00 96.62 109 GLY A O 1
ATOM 843 N N . ASP A 1 110 ? -1.706 -12.213 -19.655 1.00 97.81 110 ASP A N 1
ATOM 844 C CA . ASP A 1 110 ? -0.331 -12.233 -19.144 1.00 97.81 110 ASP A CA 1
ATOM 845 C C . ASP A 1 110 ? -0.279 -12.884 -17.756 1.00 97.81 110 ASP A C 1
ATOM 847 O O . ASP A 1 110 ? -1.256 -12.849 -17.001 1.00 97.81 110 ASP A O 1
ATOM 851 N N . SER A 1 111 ? 0.848 -13.518 -17.430 1.00 97.81 111 SER A N 1
ATOM 852 C CA . SER A 1 111 ? 1.063 -14.146 -16.125 1.00 97.81 111 SER A CA 1
ATOM 853 C C . SER A 1 111 ? 1.792 -13.181 -15.190 1.00 97.81 111 SER A C 1
ATOM 855 O O . SER A 1 111 ? 2.881 -12.723 -15.523 1.00 97.81 111 SER A O 1
ATOM 857 N N . VAL A 1 112 ? 1.237 -12.917 -14.009 1.00 97.62 112 VAL A N 1
ATOM 858 C CA . VAL A 1 112 ? 1.852 -12.079 -12.968 1.00 97.62 112 VAL A CA 1
ATOM 859 C C . VAL A 1 112 ? 2.057 -12.876 -11.695 1.00 97.62 112 VAL A C 1
ATOM 861 O O . VAL A 1 112 ? 1.241 -13.736 -11.354 1.00 97.62 112 VAL A O 1
ATOM 864 N N . LEU A 1 113 ? 3.160 -12.614 -11.003 1.00 96.56 113 LEU A N 1
ATOM 865 C CA . LEU A 1 113 ? 3.425 -13.198 -9.700 1.00 96.56 113 LEU A CA 1
ATOM 866 C C . LEU A 1 113 ? 2.406 -12.656 -8.699 1.00 96.56 113 LEU A C 1
ATOM 868 O O . LEU A 1 113 ? 2.210 -11.449 -8.587 1.00 96.56 113 LEU A O 1
ATOM 872 N N . SER A 1 114 ? 1.716 -13.557 -8.015 1.00 92.62 114 SER A N 1
ATOM 873 C CA . SER A 1 114 ? 0.624 -13.202 -7.115 1.00 92.62 114 SER A CA 1
ATOM 874 C C . SER A 1 114 ? 0.522 -14.213 -5.988 1.00 92.62 114 SER A C 1
ATOM 876 O O . SER A 1 114 ? 0.838 -15.391 -6.172 1.00 92.62 114 SER A O 1
ATOM 878 N N . GLN A 1 115 ? 0.035 -13.768 -4.841 1.00 87.50 115 GLN A N 1
ATOM 879 C CA . GLN A 1 115 ? -0.202 -14.617 -3.687 1.00 87.50 115 GLN A CA 1
ATOM 880 C C . GLN A 1 115 ? -1.649 -14.431 -3.216 1.00 87.50 115 GLN A C 1
ATOM 882 O O . GLN A 1 115 ? -2.129 -13.297 -3.190 1.00 87.50 115 GLN A O 1
ATOM 887 N N . PRO A 1 116 ? -2.378 -15.518 -2.902 1.00 81.44 116 PRO A N 1
ATOM 888 C CA . PRO A 1 116 ? -3.680 -15.415 -2.253 1.00 81.44 116 PRO A CA 1
ATOM 889 C C . PRO A 1 116 ? -3.556 -14.724 -0.892 1.00 81.44 116 PRO A C 1
ATOM 891 O O . PRO A 1 116 ? -2.632 -15.015 -0.144 1.00 81.44 116 PRO A O 1
ATOM 894 N N . GLU A 1 117 ? -4.509 -13.854 -0.567 1.00 68.38 117 GLU A N 1
ATOM 895 C CA . GLU A 1 117 ? -4.498 -13.039 0.660 1.00 68.38 117 GLU A CA 1
ATOM 896 C C . GLU A 1 117 ? -4.620 -13.878 1.945 1.00 68.38 117 GLU A C 1
ATOM 898 O O . GLU A 1 117 ? -4.095 -13.505 2.991 1.00 68.38 117 GLU A O 1
ATOM 903 N N . GLY A 1 118 ? -5.292 -15.029 1.850 1.00 68.94 118 GLY A N 1
ATOM 904 C CA . GLY A 1 118 ? -5.433 -16.000 2.931 1.00 68.94 118 GLY A CA 1
ATOM 905 C C . GLY A 1 118 ? -4.404 -17.128 2.843 1.00 68.94 118 GLY A C 1
ATOM 906 O O . GLY A 1 118 ? -3.207 -16.944 3.038 1.00 68.94 118 GLY A O 1
ATOM 907 N N . THR A 1 119 ? -4.881 -18.344 2.575 1.00 66.44 119 THR A N 1
ATOM 908 C CA . THR A 1 119 ? -4.012 -19.524 2.467 1.00 66.44 119 THR A CA 1
ATOM 909 C C . THR A 1 119 ? -3.660 -19.812 1.011 1.00 66.44 119 THR A C 1
ATOM 911 O O . THR A 1 119 ? -4.531 -19.889 0.143 1.00 66.44 119 THR A O 1
ATOM 914 N N . GLY A 1 120 ? -2.369 -19.981 0.730 1.00 76.31 120 GLY A N 1
ATOM 915 C CA . GLY A 1 120 ? -1.894 -20.388 -0.585 1.00 76.31 120 GLY A CA 1
ATOM 916 C C . GLY A 1 120 ? -0.462 -19.964 -0.868 1.00 76.31 120 GLY A C 1
ATOM 917 O O . GLY A 1 120 ? 0.101 -19.099 -0.204 1.00 76.31 120 GLY A O 1
ATOM 918 N N . GLU A 1 121 ? 0.119 -20.599 -1.877 1.00 88.25 121 GLU A N 1
ATOM 919 C CA . GLU A 1 121 ? 1.475 -20.307 -2.324 1.00 88.25 121 GLU A CA 1
ATOM 920 C C . GLU A 1 121 ? 1.483 -19.176 -3.354 1.00 88.25 121 GLU A C 1
ATOM 922 O O . GLU A 1 121 ? 0.546 -19.010 -4.151 1.00 88.25 121 GLU A O 1
ATOM 927 N N . GLN A 1 122 ? 2.578 -18.419 -3.349 1.00 92.19 122 GLN A N 1
ATOM 928 C CA . GLN A 1 122 ? 2.891 -17.463 -4.396 1.00 92.19 122 GLN A CA 1
ATOM 929 C C . GLN A 1 122 ? 3.057 -18.199 -5.732 1.00 92.19 122 GLN A C 1
ATOM 931 O O . GLN A 1 122 ? 3.827 -19.151 -5.848 1.00 92.19 122 GLN A O 1
ATOM 936 N N . ALA A 1 123 ? 2.330 -17.759 -6.754 1.00 95.44 123 ALA A N 1
ATOM 937 C CA . ALA A 1 123 ? 2.339 -18.382 -8.068 1.00 95.44 123 ALA A CA 1
ATOM 938 C C . ALA A 1 123 ? 2.021 -17.374 -9.176 1.00 95.44 123 ALA A C 1
ATOM 940 O O . ALA A 1 123 ? 1.379 -16.341 -8.962 1.00 95.44 123 ALA A O 1
ATOM 941 N N . TYR A 1 124 ? 2.428 -17.712 -10.397 1.00 96.69 124 TYR A N 1
ATOM 942 C CA . TYR A 1 124 ? 2.046 -16.955 -11.581 1.00 96.69 124 TYR A CA 1
ATOM 943 C C . TYR A 1 124 ? 0.572 -17.192 -11.922 1.00 96.69 124 TYR A C 1
ATOM 945 O O . TYR A 1 124 ? 0.158 -18.321 -12.198 1.00 96.69 124 TYR A O 1
ATOM 953 N N . ARG A 1 125 ? -0.228 -16.123 -11.927 1.00 95.56 125 ARG A N 1
ATOM 954 C CA . ARG A 1 125 ? -1.657 -16.154 -12.270 1.00 95.56 125 ARG A CA 1
ATOM 955 C C . ARG A 1 125 ? -1.967 -15.217 -13.424 1.00 95.56 125 ARG A C 1
ATOM 957 O O . ARG A 1 125 ? -1.243 -14.263 -13.689 1.00 95.56 125 ARG A O 1
ATOM 964 N N . LYS A 1 126 ? -3.051 -15.520 -14.135 1.00 97.31 126 LYS A N 1
ATOM 965 C CA . LYS A 1 126 ? -3.451 -14.792 -15.338 1.00 97.31 126 LYS A CA 1
ATOM 966 C C . LYS A 1 126 ? -4.158 -13.490 -14.989 1.00 97.31 126 LYS A C 1
ATOM 968 O O . LYS A 1 126 ? -5.108 -13.491 -14.210 1.00 97.31 126 LYS A O 1
ATOM 973 N N . VAL A 1 127 ? -3.740 -12.402 -15.629 1.00 95.75 127 VAL A N 1
ATOM 974 C CA . VAL A 1 127 ? -4.461 -11.127 -15.605 1.00 95.75 127 VAL A CA 1
ATOM 975 C C . VAL A 1 127 ? -5.812 -11.320 -16.287 1.00 95.75 127 VAL A C 1
ATOM 977 O O . VAL A 1 127 ? -5.876 -11.684 -17.461 1.00 95.75 127 VAL A O 1
ATOM 980 N N . VAL A 1 128 ? -6.901 -11.069 -15.562 1.00 93.00 128 VAL A N 1
ATOM 981 C CA . VAL A 1 128 ? -8.276 -11.202 -16.081 1.00 93.00 128 VAL A CA 1
ATOM 982 C C . VAL A 1 128 ? -8.890 -9.867 -16.500 1.00 93.00 128 VAL A C 1
ATOM 984 O O . VAL A 1 128 ? -9.867 -9.840 -17.243 1.00 93.00 128 VAL A O 1
ATOM 987 N N . ARG A 1 129 ? -8.325 -8.752 -16.024 1.00 88.62 129 ARG A N 1
ATOM 988 C CA . ARG A 1 129 ? -8.802 -7.394 -16.285 1.00 88.62 129 ARG A CA 1
ATOM 989 C C . ARG A 1 129 ? -7.666 -6.392 -16.105 1.00 88.62 129 ARG A C 1
ATOM 991 O O . ARG A 1 129 ? -6.849 -6.552 -15.206 1.00 88.62 129 ARG A O 1
ATOM 998 N N . THR A 1 130 ? -7.673 -5.342 -16.918 1.00 88.50 130 THR A N 1
ATOM 999 C CA . THR A 1 130 ? -6.813 -4.162 -16.768 1.00 88.50 130 THR A CA 1
ATOM 1000 C C . THR A 1 130 ? -7.672 -2.902 -16.647 1.00 88.50 130 THR A C 1
ATOM 1002 O O . THR A 1 130 ? -8.842 -2.887 -17.045 1.00 88.50 130 THR A O 1
ATOM 1005 N N . PHE A 1 131 ? -7.118 -1.856 -16.041 1.00 86.56 131 PHE A N 1
ATOM 1006 C CA . PHE A 1 131 ? -7.715 -0.525 -15.957 1.00 86.56 131 PHE A CA 1
ATOM 1007 C C . PHE A 1 131 ? -6.605 0.515 -15.783 1.00 86.56 131 PHE A C 1
ATOM 1009 O O . PHE A 1 131 ? -5.542 0.204 -15.251 1.00 86.56 131 PHE A O 1
ATOM 1016 N N . SER A 1 132 ? -6.871 1.746 -16.204 1.00 85.00 132 SER A N 1
ATOM 1017 C CA . SER A 1 132 ? -6.008 2.905 -15.989 1.00 85.00 132 SER A CA 1
ATOM 1018 C C . SER A 1 132 ? -6.863 4.094 -15.558 1.00 85.00 132 SER A C 1
ATOM 1020 O O . SER A 1 132 ? -8.056 4.162 -15.867 1.00 85.00 132 SER A O 1
ATOM 1022 N N . TYR A 1 133 ? -6.263 5.014 -14.810 1.00 81.12 133 TYR A N 1
ATOM 1023 C CA . TYR A 1 133 ? -6.880 6.286 -14.453 1.00 81.12 133 TYR A CA 1
ATOM 1024 C C . TYR A 1 133 ? -5.858 7.398 -14.640 1.00 81.12 133 TYR A C 1
ATOM 1026 O O . TYR A 1 133 ? -4.692 7.218 -14.306 1.00 81.12 133 TYR A O 1
ATOM 1034 N N . GLU A 1 134 ? -6.331 8.548 -15.099 1.00 79.50 134 GLU A N 1
ATOM 1035 C CA . GLU A 1 134 ? -5.535 9.764 -15.242 1.00 79.50 134 GLU A CA 1
ATOM 1036 C C . GLU A 1 134 ? -5.797 10.706 -14.064 1.00 79.50 134 GLU A C 1
ATOM 1038 O O . GLU A 1 134 ? -6.842 10.644 -13.403 1.00 79.50 134 GLU A O 1
ATOM 1043 N N . GLY A 1 135 ? -4.847 11.600 -13.792 1.00 74.44 135 GLY A N 1
ATOM 1044 C CA . GLY A 1 135 ? -5.089 12.721 -12.883 1.00 74.44 135 GLY A CA 1
ATOM 1045 C C . GLY A 1 135 ? -5.234 12.387 -11.394 1.00 74.44 135 GLY A C 1
ATOM 1046 O O . GLY A 1 135 ? -5.673 13.248 -10.630 1.00 74.44 135 GLY A O 1
ATOM 1047 N N . LYS A 1 136 ? -4.863 11.181 -10.949 1.00 80.12 136 LYS A N 1
ATOM 1048 C CA . LYS A 1 136 ? -4.879 10.827 -9.521 1.00 80.12 136 LYS A CA 1
ATOM 1049 C C . LYS A 1 136 ? -3.662 11.379 -8.777 1.00 80.12 136 LYS A C 1
ATOM 1051 O O . LYS A 1 136 ? -2.580 11.511 -9.342 1.00 80.12 136 LYS A O 1
ATOM 1056 N N . SER A 1 137 ? -3.852 11.678 -7.490 1.00 83.81 137 SER A N 1
ATOM 1057 C CA . SER A 1 137 ? -2.746 12.015 -6.587 1.00 83.81 137 SER A CA 1
ATOM 1058 C C . SER A 1 137 ? -1.861 10.796 -6.354 1.00 83.81 137 SER A C 1
ATOM 1060 O O . SER A 1 137 ? -2.375 9.693 -6.149 1.00 83.81 137 SER A O 1
ATOM 1062 N N . VAL A 1 138 ? -0.550 11.022 -6.339 1.00 88.88 138 VAL A N 1
ATOM 1063 C CA . VAL A 1 138 ? 0.484 9.995 -6.183 1.00 88.88 138 VAL A CA 1
ATOM 1064 C C . VAL A 1 138 ? 1.248 10.236 -4.882 1.00 88.88 138 VAL A C 1
ATOM 1066 O O . VAL A 1 138 ? 1.483 11.378 -4.490 1.00 88.88 138 VAL A O 1
ATOM 1069 N N . MET A 1 139 ? 1.610 9.146 -4.220 1.00 89.69 139 MET A N 1
ATOM 1070 C CA . MET A 1 139 ? 2.517 9.077 -3.085 1.00 89.69 139 MET A CA 1
ATOM 1071 C C . MET A 1 139 ? 3.822 8.430 -3.548 1.00 89.69 139 MET A C 1
ATOM 1073 O O . MET A 1 139 ? 3.786 7.464 -4.313 1.00 89.69 139 MET A O 1
ATOM 1077 N N . SER A 1 140 ? 4.942 8.951 -3.066 1.00 93.00 140 SER A N 1
ATOM 1078 C CA . SER A 1 140 ? 6.252 8.311 -3.084 1.00 93.00 140 SER A CA 1
ATOM 1079 C C . SER A 1 140 ? 6.386 7.484 -1.806 1.00 93.00 140 SER A C 1
ATOM 1081 O O . SER A 1 140 ? 6.186 8.007 -0.710 1.00 93.00 140 SER A O 1
ATOM 1083 N N . VAL A 1 141 ? 6.648 6.188 -1.950 1.00 94.50 141 VAL A N 1
ATOM 1084 C CA . VAL A 1 141 ? 6.924 5.244 -0.863 1.00 94.50 141 VAL A CA 1
ATOM 1085 C C . VAL A 1 141 ? 8.373 4.811 -1.008 1.00 94.50 141 VAL A C 1
ATOM 1087 O O . VAL A 1 141 ? 8.705 3.994 -1.872 1.00 94.50 141 VAL A O 1
ATOM 1090 N N . ARG A 1 142 ? 9.235 5.365 -0.160 1.00 95.00 142 ARG A N 1
ATOM 1091 C CA . ARG A 1 142 ? 10.658 5.051 -0.129 1.00 95.00 142 ARG A CA 1
ATOM 1092 C C . ARG A 1 142 ? 10.914 3.930 0.862 1.00 95.00 142 ARG A C 1
ATOM 1094 O O . ARG A 1 142 ? 10.459 3.998 2.003 1.00 95.00 142 ARG A O 1
ATOM 1101 N N . TYR A 1 143 ? 11.665 2.909 0.464 1.00 96.25 143 TYR A N 1
ATOM 1102 C CA . TYR A 1 143 ? 11.996 1.784 1.339 1.00 96.25 143 TYR A CA 1
ATOM 1103 C C . TYR A 1 143 ? 13.428 1.282 1.146 1.00 96.25 143 TYR A C 1
ATOM 1105 O O . TYR A 1 143 ? 13.996 1.364 0.059 1.00 96.25 143 TYR A O 1
ATOM 1113 N N . GLY A 1 144 ? 14.009 0.735 2.211 1.00 97.12 144 GLY A N 1
ATOM 1114 C CA . GLY A 1 144 ? 15.291 0.026 2.188 1.00 97.12 144 GLY A CA 1
ATOM 1115 C C . GLY A 1 144 ? 15.076 -1.482 2.289 1.00 97.12 144 GLY A C 1
ATOM 1116 O O . GLY A 1 144 ? 14.091 -1.917 2.883 1.00 97.12 144 GLY A O 1
ATOM 1117 N N . VAL A 1 145 ? 15.979 -2.289 1.728 1.00 97.12 145 VAL A N 1
ATOM 1118 C CA . VAL A 1 145 ? 15.873 -3.760 1.749 1.00 97.12 145 VAL A CA 1
ATOM 1119 C C . VAL A 1 145 ? 16.972 -4.360 2.616 1.00 97.12 145 VAL A C 1
ATOM 1121 O O . VAL A 1 145 ? 18.144 -4.015 2.488 1.00 97.12 145 VAL A O 1
ATOM 1124 N N . VAL A 1 146 ? 16.606 -5.284 3.505 1.00 94.00 146 VAL A N 1
ATOM 1125 C CA . VAL A 1 146 ? 17.568 -5.937 4.400 1.00 94.00 146 VAL A CA 1
ATOM 1126 C C . VAL A 1 146 ? 18.563 -6.771 3.596 1.00 94.00 146 VAL A C 1
ATOM 1128 O O . VAL A 1 146 ? 18.176 -7.651 2.826 1.00 94.00 146 VAL A O 1
ATOM 1131 N N . GLY A 1 147 ? 19.854 -6.522 3.825 1.00 92.69 147 GLY A N 1
ATOM 1132 C CA . GLY A 1 147 ? 20.941 -7.231 3.148 1.00 92.69 147 GLY A CA 1
ATOM 1133 C C . GLY A 1 147 ? 21.178 -6.782 1.703 1.00 92.69 147 GLY A C 1
ATOM 1134 O O . GLY A 1 147 ? 21.814 -7.515 0.951 1.00 92.69 147 GLY A O 1
ATOM 1135 N N . ASP A 1 148 ? 20.655 -5.618 1.316 1.00 93.81 148 ASP A N 1
ATOM 1136 C CA . ASP A 1 148 ? 20.921 -4.953 0.041 1.00 93.81 148 ASP A CA 1
ATOM 1137 C C . ASP A 1 148 ? 21.785 -3.706 0.288 1.00 93.81 148 ASP A C 1
ATOM 1139 O O . ASP A 1 148 ? 21.531 -2.957 1.231 1.00 93.81 148 ASP A O 1
ATOM 1143 N N . ASP A 1 149 ? 22.804 -3.484 -0.546 1.00 92.75 149 ASP A N 1
ATOM 1144 C CA . ASP A 1 149 ? 23.691 -2.313 -0.447 1.00 92.75 149 ASP A CA 1
ATOM 1145 C C . ASP A 1 149 ? 23.064 -1.049 -1.070 1.00 92.75 149 ASP A C 1
ATOM 1147 O O . ASP A 1 149 ? 23.607 0.055 -0.957 1.00 92.75 149 ASP A O 1
ATOM 1151 N N . THR A 1 150 ? 21.922 -1.191 -1.746 1.00 94.19 150 THR A N 1
ATOM 1152 C CA . THR A 1 150 ? 21.159 -0.068 -2.295 1.00 94.19 150 THR A CA 1
ATOM 1153 C C . THR A 1 150 ? 20.547 0.752 -1.161 1.00 94.19 150 THR A C 1
ATOM 1155 O O . THR A 1 150 ? 19.791 0.225 -0.349 1.00 94.19 150 THR A O 1
ATOM 1158 N N . ILE A 1 151 ? 20.845 2.059 -1.130 1.00 90.00 151 ILE A N 1
ATOM 1159 C CA . ILE A 1 151 ? 20.409 2.983 -0.064 1.00 90.00 151 ILE A CA 1
ATOM 1160 C C . ILE A 1 151 ? 18.887 2.950 0.114 1.00 90.00 151 ILE A C 1
ATOM 1162 O O . ILE A 1 151 ? 18.391 2.827 1.233 1.00 90.00 151 ILE A O 1
ATOM 1166 N N . SER A 1 152 ? 18.155 3.072 -0.990 1.00 93.56 152 SER A N 1
ATOM 1167 C CA . SER A 1 152 ? 16.700 3.040 -1.000 1.00 93.56 152 SER A CA 1
ATOM 1168 C C . SER A 1 152 ? 16.165 2.761 -2.398 1.00 93.56 152 SER A C 1
ATOM 1170 O O . SER A 1 152 ? 16.835 2.992 -3.405 1.00 93.56 152 SER A O 1
ATOM 1172 N N . TYR A 1 153 ? 14.921 2.312 -2.433 1.00 93.81 153 TYR A N 1
ATOM 1173 C CA . TYR A 1 153 ? 14.084 2.202 -3.613 1.00 93.81 153 TYR A CA 1
ATOM 1174 C C . TYR A 1 153 ? 12.873 3.112 -3.433 1.00 93.81 153 TYR A C 1
ATOM 1176 O O . TYR A 1 153 ? 12.389 3.269 -2.312 1.00 93.81 153 TYR A O 1
ATOM 1184 N N . ASP A 1 154 ? 12.362 3.661 -4.529 1.00 91.75 154 ASP A N 1
ATOM 1185 C CA . ASP A 1 154 ? 11.152 4.476 -4.533 1.00 91.75 154 ASP A CA 1
ATOM 1186 C C . ASP A 1 154 ? 10.060 3.755 -5.325 1.00 91.75 154 ASP A C 1
ATOM 1188 O O . ASP A 1 154 ? 10.285 3.272 -6.438 1.00 91.75 154 ASP A O 1
ATOM 1192 N N . GLN A 1 155 ? 8.867 3.673 -4.743 1.00 93.50 155 GLN A N 1
ATOM 1193 C CA . GLN A 1 155 ? 7.670 3.169 -5.402 1.00 93.50 155 GLN A CA 1
ATOM 1194 C C . GLN A 1 155 ? 6.589 4.235 -5.386 1.00 93.50 155 GLN A C 1
ATOM 1196 O O . GLN A 1 155 ? 6.326 4.861 -4.365 1.00 93.50 155 GLN A O 1
ATOM 1201 N N . TYR A 1 156 ? 5.920 4.401 -6.521 1.00 92.56 156 TYR A N 1
ATOM 1202 C CA . TYR A 1 156 ? 4.944 5.464 -6.707 1.00 92.56 156 TYR A CA 1
ATOM 1203 C C . TYR A 1 156 ? 3.560 4.881 -6.945 1.00 92.56 156 TYR A C 1
ATOM 1205 O O . TYR A 1 156 ? 3.328 4.146 -7.911 1.00 92.56 156 TYR A O 1
ATOM 1213 N N . ALA A 1 157 ? 2.630 5.218 -6.060 1.00 91.69 157 ALA A N 1
ATOM 1214 C CA . ALA A 1 157 ? 1.279 4.682 -6.085 1.00 91.69 157 ALA A CA 1
ATOM 1215 C C . ALA A 1 157 ? 0.257 5.727 -5.642 1.00 91.69 157 ALA A C 1
ATOM 1217 O O . ALA A 1 157 ? 0.598 6.737 -5.036 1.00 91.69 157 ALA A O 1
ATOM 1218 N N . THR A 1 158 ? -1.022 5.508 -5.923 1.00 88.75 158 THR A N 1
ATOM 1219 C CA . THR A 1 158 ? -2.076 6.344 -5.336 1.00 88.75 158 THR A CA 1
ATOM 1220 C C . THR A 1 158 ? -2.156 6.112 -3.828 1.00 88.75 158 THR A C 1
ATOM 1222 O O . THR A 1 158 ? -1.880 5.012 -3.359 1.00 88.75 158 THR A O 1
ATOM 1225 N N . GLY A 1 159 ? -2.593 7.116 -3.059 1.00 85.44 159 GLY A N 1
ATOM 1226 C CA . GLY A 1 159 ? -2.647 7.015 -1.589 1.00 85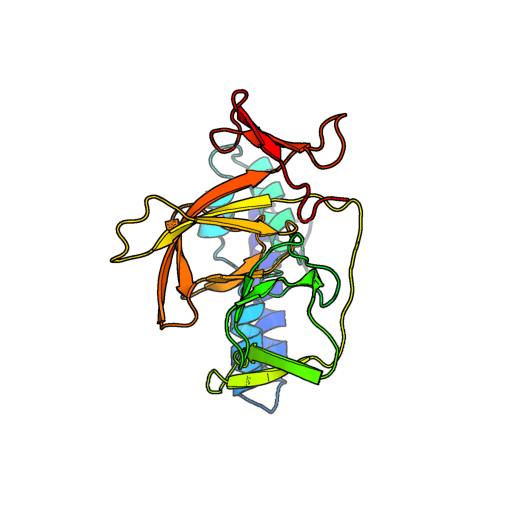.44 159 GLY A CA 1
ATOM 1227 C C . GLY A 1 159 ? -3.414 5.791 -1.074 1.00 85.44 159 GLY A C 1
ATOM 1228 O O . GLY A 1 159 ? -2.984 5.125 -0.143 1.00 85.44 159 GLY A O 1
ATOM 1229 N N . ASN A 1 160 ? -4.494 5.404 -1.751 1.00 81.88 160 ASN A N 1
ATOM 1230 C CA . ASN A 1 160 ? -5.289 4.229 -1.400 1.00 81.88 160 ASN A CA 1
ATOM 1231 C C . ASN A 1 160 ? -4.721 2.879 -1.891 1.00 81.88 160 ASN A C 1
ATOM 1233 O O . ASN A 1 160 ? -5.388 1.861 -1.707 1.00 81.88 160 ASN A O 1
ATOM 1237 N N . HIS A 1 161 ? -3.565 2.845 -2.563 1.00 88.88 161 HIS A N 1
ATOM 1238 C CA . HIS A 1 161 ? -2.976 1.597 -3.050 1.00 88.88 161 HIS A CA 1
ATOM 1239 C C . HIS A 1 161 ? -2.411 0.781 -1.875 1.00 88.88 161 HIS A C 1
ATOM 1241 O O . HIS A 1 161 ? -1.660 1.342 -1.081 1.00 88.88 161 HIS A O 1
ATOM 1247 N N . PRO A 1 162 ? -2.758 -0.508 -1.721 1.00 88.06 162 PRO A N 1
ATOM 1248 C CA . PRO A 1 162 ? -2.312 -1.297 -0.577 1.00 88.06 162 PRO A CA 1
ATOM 1249 C C . PRO A 1 162 ? -0.891 -1.861 -0.743 1.00 88.06 162 PRO A C 1
ATOM 1251 O O . PRO A 1 162 ? -0.500 -2.304 -1.819 1.00 88.06 162 PRO A O 1
ATOM 1254 N N . PHE A 1 163 ? -0.158 -1.927 0.363 1.00 90.38 163 PHE A N 1
ATOM 1255 C CA . PHE A 1 163 ? 1.124 -2.608 0.525 1.00 90.38 163 PHE A CA 1
ATOM 1256 C C . PHE A 1 163 ? 1.000 -3.648 1.639 1.00 90.38 163 PHE A C 1
ATOM 1258 O O . PHE A 1 163 ? 0.282 -3.429 2.616 1.00 90.38 163 PHE A O 1
ATOM 1265 N N . TRP A 1 164 ? 1.664 -4.795 1.495 1.00 89.06 164 TRP A N 1
ATOM 1266 C CA . TRP A 1 164 ? 1.613 -5.852 2.502 1.00 89.06 164 TRP A CA 1
ATOM 1267 C C . TRP A 1 164 ? 2.605 -5.563 3.631 1.00 89.06 164 TRP A C 1
ATOM 1269 O O . TRP A 1 164 ? 3.817 -5.677 3.446 1.00 89.06 164 TRP A O 1
ATOM 1279 N N . VAL A 1 165 ? 2.081 -5.184 4.799 1.00 89.38 165 VAL A N 1
ATOM 1280 C CA . VAL A 1 165 ? 2.867 -4.911 6.006 1.00 89.38 165 VAL A CA 1
ATOM 1281 C C . VAL A 1 165 ? 2.839 -6.140 6.906 1.00 89.38 165 VAL A C 1
ATOM 1283 O O . VAL A 1 165 ? 1.778 -6.601 7.340 1.00 89.38 165 VAL A O 1
ATOM 1286 N N . LYS A 1 166 ? 4.008 -6.671 7.242 1.00 83.12 166 LYS A N 1
ATOM 1287 C CA . LYS A 1 166 ? 4.128 -7.867 8.071 1.00 83.12 166 LYS A CA 1
ATOM 1288 C C . LYS A 1 166 ? 3.500 -7.653 9.451 1.00 83.12 166 LYS A C 1
ATOM 1290 O O . LYS A 1 166 ? 3.694 -6.631 10.104 1.00 83.12 166 LYS A O 1
ATOM 1295 N N . GLY A 1 167 ? 2.702 -8.626 9.894 1.00 80.38 167 GLY A N 1
ATOM 1296 C CA . GLY A 1 167 ? 1.969 -8.567 11.166 1.00 80.38 167 GLY A CA 1
ATOM 1297 C C . GLY A 1 167 ? 0.766 -7.611 11.187 1.00 80.38 167 GLY A C 1
ATOM 1298 O O . GLY A 1 167 ? 0.032 -7.601 12.177 1.00 80.38 167 GLY A O 1
ATOM 1299 N N . THR A 1 168 ? 0.540 -6.848 10.111 1.00 80.19 168 THR A N 1
ATOM 1300 C CA . THR A 1 168 ? -0.591 -5.911 9.978 1.00 80.19 168 THR A CA 1
ATOM 1301 C C . THR A 1 168 ? -1.523 -6.277 8.819 1.00 80.19 168 THR A C 1
ATOM 1303 O O . THR A 1 168 ? -2.735 -6.110 8.952 1.00 80.19 168 THR A O 1
ATOM 1306 N N . GLY A 1 169 ? -0.980 -6.822 7.726 1.00 81.19 169 GLY A N 1
ATOM 1307 C CA . GLY A 1 169 ? -1.687 -7.121 6.482 1.00 81.19 169 GLY A CA 1
ATOM 1308 C C . GLY A 1 169 ? -1.618 -5.964 5.483 1.00 81.19 169 GLY A C 1
ATOM 1309 O O . GLY A 1 169 ? -0.751 -5.089 5.575 1.00 81.19 169 GLY A O 1
ATOM 1310 N N . TRP A 1 170 ? -2.540 -5.951 4.519 1.00 84.38 170 TRP A N 1
ATOM 1311 C CA . TRP A 1 170 ? -2.672 -4.842 3.576 1.00 84.38 170 TRP A CA 1
ATOM 1312 C C . TRP A 1 170 ? -2.839 -3.506 4.314 1.00 84.38 170 TRP A C 1
ATOM 1314 O O . TRP A 1 170 ? -3.603 -3.386 5.270 1.00 84.38 170 TRP A O 1
ATOM 1324 N N . THR A 1 171 ? -2.069 -2.508 3.894 1.00 83.12 171 THR A N 1
ATOM 1325 C CA . THR A 1 171 ? -2.078 -1.146 4.439 1.00 83.12 171 THR A CA 1
ATOM 1326 C C . THR A 1 171 ? -1.971 -0.162 3.286 1.00 83.12 171 THR A C 1
ATOM 1328 O O . THR A 1 171 ? -1.140 -0.337 2.400 1.00 83.12 171 THR A O 1
ATOM 1331 N N . ARG A 1 172 ? -2.826 0.861 3.257 1.00 85.62 172 ARG A N 1
ATOM 1332 C CA . ARG A 1 172 ? -2.804 1.886 2.203 1.00 85.62 172 ARG A CA 1
ATOM 1333 C C . ARG A 1 172 ? -1.484 2.654 2.205 1.00 85.62 172 ARG A C 1
ATOM 1335 O O . ARG A 1 172 ? -0.949 2.926 3.273 1.00 85.62 172 ARG A O 1
ATOM 1342 N N . ALA A 1 173 ? -1.028 3.071 1.028 1.00 88.94 173 ALA A N 1
ATOM 1343 C CA . ALA A 1 173 ? 0.180 3.871 0.855 1.00 88.94 173 ALA A CA 1
ATOM 1344 C C . ALA A 1 173 ? 0.175 5.130 1.733 1.00 88.94 173 ALA A C 1
ATOM 1346 O O . ALA A 1 173 ? 1.167 5.423 2.381 1.00 88.94 173 ALA A O 1
ATOM 1347 N N . ASP A 1 174 ? -0.955 5.840 1.805 1.00 84.00 174 ASP A N 1
ATOM 1348 C CA . ASP A 1 174 ? -1.117 7.053 2.620 1.00 84.00 174 ASP A CA 1
ATOM 1349 C C . ASP A 1 174 ? -1.267 6.806 4.131 1.00 84.00 174 ASP A C 1
ATOM 1351 O O . ASP A 1 174 ? -1.354 7.763 4.897 1.00 84.00 174 ASP A O 1
ATOM 1355 N N . LEU A 1 175 ? -1.289 5.541 4.558 1.00 84.12 175 LEU A N 1
ATOM 1356 C CA . LEU A 1 175 ? -1.309 5.115 5.960 1.00 84.12 175 LEU A CA 1
ATOM 1357 C C . LEU A 1 175 ? -0.060 4.313 6.350 1.00 84.12 175 LEU A C 1
ATOM 1359 O O . LEU A 1 175 ? 0.001 3.801 7.466 1.00 84.12 175 LEU A O 1
ATOM 1363 N N . LEU A 1 176 ? 0.906 4.155 5.442 1.00 88.25 176 LEU A N 1
ATOM 1364 C CA . LEU A 1 176 ? 2.187 3.553 5.781 1.00 88.25 176 LEU A CA 1
ATOM 1365 C C . LEU A 1 176 ? 2.949 4.490 6.721 1.00 88.25 176 LEU A C 1
ATOM 1367 O O . LEU A 1 176 ? 3.043 5.692 6.482 1.00 88.25 176 LEU A O 1
ATOM 1371 N N . GLU A 1 177 ? 3.486 3.915 7.791 1.00 86.88 177 GLU A N 1
ATOM 1372 C CA . GLU A 1 177 ? 4.299 4.620 8.778 1.00 86.88 177 GLU A CA 1
ATOM 1373 C C . GLU A 1 177 ? 5.782 4.309 8.553 1.00 86.88 177 GLU A C 1
ATOM 1375 O O . GLU A 1 177 ? 6.142 3.206 8.122 1.00 86.88 177 GLU A O 1
ATOM 1380 N N . ASP A 1 178 ? 6.648 5.264 8.884 1.00 88.44 178 ASP A N 1
ATOM 1381 C CA . ASP A 1 178 ? 8.095 5.060 8.870 1.00 88.44 178 ASP A CA 1
ATOM 1382 C C . ASP A 1 178 ? 8.471 3.865 9.762 1.00 88.44 178 ASP A C 1
ATOM 1384 O O . ASP A 1 178 ? 8.002 3.711 10.892 1.00 88.44 178 ASP A O 1
ATOM 1388 N N . GLY A 1 179 ? 9.331 2.994 9.242 1.00 92.25 179 GLY A N 1
ATOM 1389 C CA . GLY A 1 179 ? 9.736 1.751 9.890 1.00 92.25 179 GLY A CA 1
ATOM 1390 C C . GLY A 1 179 ? 8.773 0.577 9.698 1.00 92.25 179 GLY A C 1
ATOM 1391 O O . GLY A 1 179 ? 9.083 -0.515 10.177 1.00 92.25 179 GLY A O 1
ATOM 1392 N N . ALA A 1 180 ? 7.647 0.740 8.992 1.00 92.44 180 ALA A N 1
ATOM 1393 C CA . ALA A 1 180 ? 6.776 -0.385 8.654 1.00 92.44 180 ALA A CA 1
ATOM 1394 C C . ALA A 1 180 ? 7.543 -1.458 7.859 1.00 92.44 180 ALA A C 1
ATOM 1396 O O . ALA A 1 180 ? 8.220 -1.158 6.873 1.00 92.44 180 ALA A O 1
ATOM 1397 N N . GLU A 1 181 ? 7.431 -2.717 8.291 1.00 95.81 181 GLU A N 1
ATOM 1398 C CA . GLU A 1 181 ? 8.105 -3.859 7.668 1.00 95.81 181 GLU A CA 1
ATOM 1399 C C . GLU A 1 181 ? 7.253 -4.410 6.517 1.00 95.81 181 GLU A C 1
ATOM 1401 O O . GLU A 1 181 ? 6.171 -4.958 6.733 1.00 95.81 181 GLU A O 1
ATOM 1406 N N . LEU A 1 182 ? 7.745 -4.267 5.291 1.00 95.12 182 LEU A N 1
ATOM 1407 C CA . LEU A 1 182 ? 7.161 -4.814 4.073 1.00 95.12 182 LEU A CA 1
ATOM 1408 C C . LEU A 1 182 ? 7.769 -6.183 3.757 1.00 95.12 182 LEU A C 1
ATOM 1410 O O . LEU A 1 182 ? 8.975 -6.396 3.910 1.00 95.12 182 LEU A O 1
ATOM 1414 N N . GLU A 1 183 ? 6.944 -7.099 3.260 1.00 91.38 183 GLU A N 1
ATOM 1415 C CA . GLU A 1 183 ? 7.406 -8.386 2.729 1.00 91.38 183 GLU A CA 1
ATOM 1416 C C . GLU A 1 183 ? 7.549 -8.303 1.206 1.00 91.38 183 GLU A C 1
ATOM 1418 O O . GLU A 1 183 ? 6.616 -7.906 0.505 1.00 91.38 183 GLU A O 1
ATOM 1423 N N . LEU A 1 184 ? 8.726 -8.658 0.686 1.00 92.50 184 LEU A N 1
ATOM 1424 C CA . LEU A 1 184 ? 8.985 -8.719 -0.751 1.00 92.50 184 LEU A CA 1
ATOM 1425 C C . LEU A 1 184 ? 8.712 -10.122 -1.306 1.00 92.50 184 LEU A C 1
ATOM 1427 O O . LEU A 1 184 ? 8.721 -11.113 -0.582 1.00 92.50 184 LEU A O 1
ATOM 1431 N N . GLN A 1 185 ? 8.555 -10.221 -2.628 1.00 91.38 185 GLN A N 1
ATOM 1432 C CA . GLN A 1 185 ? 8.232 -11.479 -3.323 1.00 91.38 185 GLN A CA 1
ATOM 1433 C C . GLN A 1 185 ? 9.252 -12.618 -3.127 1.00 91.38 185 GLN A C 1
ATOM 1435 O O . GLN A 1 185 ? 8.930 -13.779 -3.359 1.00 91.38 185 GLN A O 1
ATOM 1440 N N . ASP A 1 186 ? 10.495 -12.296 -2.756 1.00 91.69 186 ASP A N 1
ATOM 1441 C CA . ASP A 1 186 ? 11.565 -13.264 -2.478 1.00 91.69 186 ASP A CA 1
ATOM 1442 C C . ASP A 1 186 ? 11.680 -13.614 -0.982 1.00 91.69 186 ASP A C 1
ATOM 1444 O O . ASP A 1 186 ? 12.616 -14.305 -0.577 1.00 91.69 186 ASP A O 1
ATOM 1448 N N . GLY A 1 187 ? 10.745 -13.137 -0.155 1.00 89.62 187 GLY A N 1
ATOM 1449 C CA . GLY A 1 187 ? 10.736 -13.319 1.294 1.00 89.62 187 GLY A CA 1
ATOM 1450 C C . GLY A 1 187 ? 11.699 -12.402 2.049 1.00 89.62 187 GLY A C 1
ATOM 1451 O O . GLY A 1 187 ? 11.781 -12.492 3.278 1.00 89.62 187 GLY A O 1
ATOM 1452 N N . ARG A 1 188 ? 12.435 -11.513 1.362 1.00 94.12 188 ARG A N 1
ATOM 1453 C CA . ARG A 1 188 ? 13.212 -10.474 2.046 1.00 94.12 188 ARG A CA 1
ATOM 1454 C C . ARG A 1 188 ? 12.286 -9.449 2.688 1.00 94.12 188 ARG A C 1
ATOM 1456 O O . ARG A 1 188 ? 11.163 -9.211 2.246 1.00 94.12 188 ARG A O 1
ATOM 1463 N N . GLN A 1 189 ? 12.811 -8.826 3.733 1.00 94.75 189 GLN A N 1
ATOM 1464 C CA . GLN A 1 189 ? 12.152 -7.738 4.440 1.00 94.75 189 GLN A CA 1
ATOM 1465 C C . GLN A 1 189 ? 12.632 -6.410 3.874 1.00 94.75 189 GLN A C 1
ATOM 1467 O O . GLN A 1 189 ? 13.825 -6.223 3.608 1.00 94.75 189 GLN A O 1
ATOM 1472 N N . ALA A 1 190 ? 11.693 -5.491 3.723 1.00 97.12 190 ALA A N 1
ATOM 1473 C CA . ALA A 1 190 ? 11.952 -4.097 3.441 1.00 97.12 190 ALA A CA 1
ATOM 1474 C C . ALA A 1 190 ? 11.373 -3.233 4.562 1.00 97.12 190 ALA A C 1
ATOM 1476 O O . ALA A 1 190 ? 10.404 -3.620 5.204 1.00 97.12 190 ALA A O 1
ATOM 1477 N N . PHE A 1 191 ? 11.954 -2.065 4.795 1.00 97.06 191 PHE A N 1
ATOM 1478 C CA . PHE A 1 191 ? 11.438 -1.102 5.762 1.00 97.06 191 PHE A CA 1
ATOM 1479 C C . PHE A 1 191 ? 11.081 0.184 5.046 1.00 97.06 191 PHE A C 1
ATOM 1481 O O . PHE A 1 191 ? 11.911 0.719 4.308 1.00 97.06 191 PHE A O 1
ATOM 1488 N N . VAL A 1 192 ? 9.863 0.673 5.276 1.00 96.75 192 VAL A N 1
ATOM 1489 C CA . VAL A 1 192 ? 9.461 2.012 4.843 1.00 96.75 192 VAL A CA 1
ATOM 1490 C C . VAL A 1 192 ? 10.390 3.013 5.518 1.00 96.75 192 VAL A C 1
ATOM 1492 O O . VAL A 1 192 ? 10.517 3.031 6.739 1.00 96.75 192 VAL A O 1
ATOM 1495 N N . LEU A 1 193 ? 11.087 3.801 4.713 1.00 94.56 193 LEU A N 1
ATOM 1496 C CA . LEU A 1 193 ? 11.944 4.883 5.180 1.00 94.56 193 LEU A CA 1
ATOM 1497 C C . LEU A 1 193 ? 11.167 6.192 5.224 1.00 94.56 193 LEU A C 1
ATOM 1499 O O . LEU A 1 193 ? 11.431 7.015 6.091 1.00 94.56 193 LEU A O 1
ATOM 1503 N N . GLU A 1 194 ? 10.257 6.374 4.266 1.00 91.81 194 GLU A N 1
ATOM 1504 C CA . GLU A 1 194 ? 9.499 7.604 4.116 1.00 91.81 194 GLU A CA 1
ATOM 1505 C C . GLU A 1 194 ? 8.278 7.404 3.212 1.00 91.81 194 GLU A C 1
ATOM 1507 O O . GLU A 1 194 ? 8.323 6.658 2.227 1.00 91.81 194 GLU A O 1
ATOM 1512 N N . VAL A 1 195 ? 7.211 8.147 3.506 1.00 91.38 195 VAL A N 1
ATOM 1513 C CA . VAL A 1 195 ? 6.066 8.331 2.614 1.00 91.38 195 VAL A CA 1
ATOM 1514 C C . VAL A 1 195 ? 5.809 9.820 2.402 1.00 91.38 195 VAL A C 1
ATOM 1516 O O . VAL A 1 195 ? 5.615 10.570 3.359 1.00 91.38 195 VAL A O 1
ATOM 1519 N N . ALA A 1 196 ? 5.747 10.251 1.143 1.00 90.38 196 ALA A N 1
ATOM 1520 C CA . ALA A 1 196 ? 5.536 11.652 0.795 1.00 90.38 196 ALA A CA 1
ATOM 1521 C C . ALA A 1 196 ? 4.565 11.828 -0.374 1.00 90.38 196 ALA A C 1
ATOM 1523 O O . ALA A 1 196 ? 4.487 10.999 -1.276 1.00 90.38 196 ALA A O 1
ATOM 1524 N N . GLN A 1 197 ? 3.819 12.933 -0.386 1.00 89.69 197 GLN A N 1
ATOM 1525 C CA . GLN A 1 197 ? 2.953 13.265 -1.516 1.00 89.69 197 GLN A CA 1
ATOM 1526 C C . GLN A 1 197 ? 3.767 13.867 -2.667 1.00 89.69 197 GLN A C 1
ATOM 1528 O O . GLN A 1 197 ? 4.558 14.784 -2.456 1.00 89.69 197 GLN A O 1
ATOM 1533 N N . VAL A 1 198 ? 3.520 13.387 -3.888 1.00 89.75 198 VAL A N 1
ATOM 1534 C CA . VAL A 1 198 ? 4.066 13.964 -5.122 1.00 89.75 198 VAL A CA 1
ATOM 1535 C C . VAL A 1 198 ? 3.105 15.031 -5.642 1.00 89.75 198 VAL A C 1
ATOM 1537 O O . VAL A 1 198 ? 1.911 14.776 -5.834 1.00 89.75 198 VAL A O 1
ATOM 1540 N N . TYR A 1 199 ? 3.615 16.235 -5.897 1.00 87.88 199 TYR A N 1
ATOM 1541 C CA . TYR A 1 199 ? 2.805 17.383 -6.305 1.00 87.88 199 TYR A CA 1
ATOM 1542 C C . TYR A 1 199 ? 2.924 17.658 -7.803 1.00 87.88 199 TYR A C 1
ATOM 1544 O O . TYR A 1 199 ? 4.022 17.724 -8.354 1.00 87.88 199 TYR A O 1
ATOM 1552 N N . LYS A 1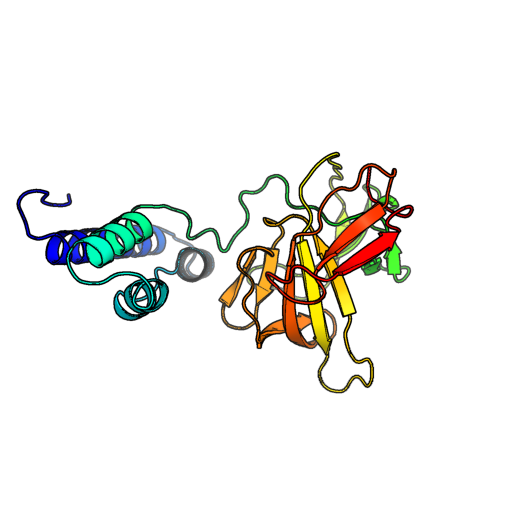 200 ? 1.783 17.858 -8.477 1.00 84.69 200 LYS A N 1
ATOM 1553 C CA . LYS A 1 200 ? 1.741 18.240 -9.899 1.00 84.69 200 LYS A CA 1
ATOM 1554 C C . LYS A 1 200 ? 2.385 19.603 -10.117 1.00 84.69 200 LYS A C 1
ATOM 1556 O O . LYS A 1 200 ? 2.005 20.576 -9.469 1.00 84.69 200 LYS A O 1
ATOM 1561 N N . THR A 1 201 ? 3.314 19.676 -11.066 1.00 86.75 201 THR A N 1
ATOM 1562 C CA . THR A 1 201 ? 3.855 20.951 -11.549 1.00 86.75 201 THR A CA 1
ATOM 1563 C C . THR A 1 201 ? 3.079 21.434 -12.778 1.00 86.75 201 THR A C 1
ATOM 1565 O O . THR A 1 201 ? 2.170 20.769 -13.278 1.00 86.75 201 THR A O 1
ATOM 1568 N N . ASN A 1 202 ? 3.429 22.617 -13.284 1.00 86.00 202 ASN A N 1
ATOM 1569 C CA . ASN A 1 202 ? 2.906 23.142 -14.547 1.00 86.00 202 ASN A CA 1
ATOM 1570 C C . ASN A 1 202 ? 3.599 22.547 -15.788 1.00 86.00 202 ASN A C 1
ATOM 1572 O O . ASN A 1 202 ? 3.252 22.912 -16.914 1.00 86.00 202 ASN A O 1
ATOM 1576 N N . ARG A 1 203 ? 4.587 21.666 -15.601 1.00 82.81 203 ARG A N 1
ATOM 1577 C CA . ARG A 1 203 ? 5.309 20.989 -16.676 1.00 82.81 203 ARG A CA 1
ATOM 1578 C C . ARG A 1 203 ? 4.711 19.588 -16.875 1.00 82.81 203 ARG A C 1
ATOM 1580 O O . ARG A 1 203 ? 4.540 18.866 -15.893 1.00 82.81 203 ARG A O 1
ATOM 1587 N N . PRO A 1 204 ? 4.401 19.178 -18.119 1.00 80.62 204 PRO A N 1
ATOM 1588 C CA . PRO A 1 204 ? 3.900 17.832 -18.391 1.00 80.62 204 PRO A CA 1
ATOM 1589 C C . PRO A 1 204 ? 4.860 16.769 -17.860 1.00 80.62 204 PRO A C 1
ATOM 1591 O O . PRO A 1 204 ? 6.067 16.902 -18.059 1.00 80.62 204 PRO A O 1
ATOM 1594 N N . ASN A 1 205 ? 4.321 15.725 -17.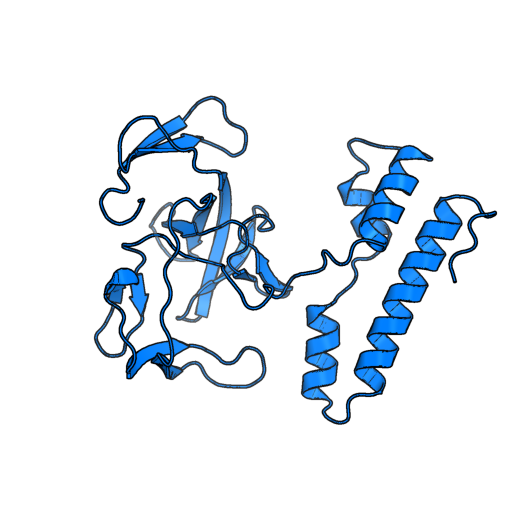229 1.00 77.88 205 ASN A N 1
ATOM 1595 C CA . ASN A 1 205 ? 5.073 14.600 -16.673 1.00 77.88 205 ASN A CA 1
ATOM 1596 C C . ASN A 1 205 ? 6.111 14.938 -15.584 1.00 77.88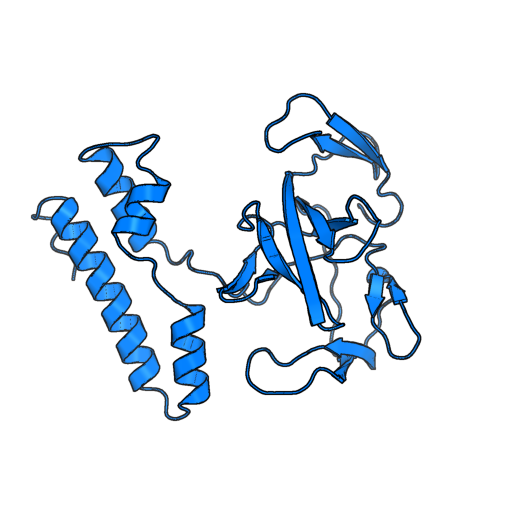 205 ASN A C 1
ATOM 1598 O O . ASN A 1 205 ? 6.855 14.054 -15.182 1.00 77.88 205 ASN A O 1
ATOM 1602 N N . VAL A 1 206 ? 6.193 16.171 -15.080 1.00 85.56 206 VAL A N 1
ATOM 1603 C CA . VAL A 1 206 ? 7.179 16.540 -14.049 1.00 85.56 206 VAL A CA 1
ATOM 1604 C C . VAL A 1 206 ? 6.475 16.802 -12.736 1.00 85.56 206 VAL A C 1
ATOM 1606 O O . VAL A 1 206 ? 5.621 17.691 -12.667 1.00 85.56 206 VAL A O 1
ATOM 1609 N N . GLY A 1 207 ? 6.831 16.051 -11.697 1.00 88.19 207 GLY A N 1
ATOM 1610 C CA . GLY A 1 207 ? 6.285 16.201 -10.347 1.00 88.19 207 GLY A CA 1
ATOM 1611 C C . GLY A 1 207 ? 7.317 16.728 -9.381 1.00 88.19 207 GLY A C 1
ATOM 1612 O O . GLY A 1 207 ? 8.511 16.543 -9.580 1.00 88.19 207 GLY A O 1
ATOM 1613 N N . TRP A 1 208 ? 6.848 17.425 -8.357 1.00 91.12 208 TRP A N 1
ATOM 1614 C CA . TRP A 1 208 ? 7.692 17.893 -7.274 1.00 91.12 208 TRP A CA 1
ATOM 1615 C C . TRP A 1 208 ? 7.581 16.926 -6.100 1.00 91.12 208 TRP A C 1
ATOM 1617 O O . TRP A 1 208 ? 6.479 16.675 -5.600 1.00 91.12 208 TRP A O 1
ATOM 1627 N N . GLU A 1 209 ? 8.722 16.390 -5.684 1.00 90.19 209 GLU A N 1
ATOM 1628 C CA . GLU A 1 209 ? 8.862 15.539 -4.508 1.00 90.19 209 GLU A CA 1
ATOM 1629 C C . GLU A 1 209 ? 9.536 16.333 -3.391 1.00 90.19 209 GLU A C 1
ATOM 1631 O O . GLU A 1 209 ? 10.582 16.947 -3.633 1.00 90.19 209 GLU A O 1
ATOM 1636 N N . PRO A 1 210 ? 8.980 16.336 -2.171 1.00 86.00 210 PRO A N 1
ATOM 1637 C CA . PRO A 1 210 ? 9.684 16.904 -1.037 1.00 86.00 210 PRO A CA 1
ATOM 1638 C C . PRO A 1 210 ? 10.893 16.024 -0.677 1.00 86.00 210 PRO A C 1
ATOM 1640 O O . PRO A 1 210 ? 10.882 14.814 -0.878 1.00 86.00 210 PRO A O 1
ATOM 1643 N N . GLU A 1 211 ? 11.948 16.637 -0.139 1.00 80.12 211 GLU A N 1
ATOM 1644 C CA . GLU A 1 211 ? 13.149 15.911 0.308 1.00 80.12 211 GLU A CA 1
ATOM 1645 C C . GLU A 1 211 ? 12.859 14.996 1.509 1.00 80.12 211 GLU A C 1
ATOM 1647 O O . GLU A 1 211 ? 13.461 13.933 1.626 1.00 80.12 211 GLU A O 1
ATOM 1652 N N . TYR A 1 212 ? 11.926 15.433 2.364 1.00 75.50 212 TYR A N 1
ATOM 1653 C CA . TYR A 1 212 ? 11.386 14.705 3.510 1.00 75.50 212 TYR A CA 1
ATOM 1654 C C . TYR A 1 212 ? 9.875 14.936 3.600 1.00 75.50 212 TYR A C 1
ATOM 1656 O O . TYR A 1 212 ? 9.386 15.988 3.175 1.00 75.50 212 TYR A O 1
ATOM 1664 N N . SER A 1 213 ? 9.141 14.042 4.258 1.00 69.00 213 SER A N 1
ATOM 1665 C CA . SER A 1 213 ? 7.746 14.267 4.634 1.00 69.00 213 SER A CA 1
ATOM 1666 C C . SER A 1 213 ? 7.577 15.650 5.288 1.00 69.00 213 SER A C 1
ATOM 1668 O O . SER A 1 213 ? 8.309 16.027 6.203 1.00 69.00 213 SER A O 1
ATOM 1670 N N . HIS A 1 214 ? 6.634 16.441 4.766 1.00 69.00 214 HIS A N 1
ATOM 1671 C CA . HIS A 1 214 ? 6.365 17.835 5.157 1.00 69.00 214 HIS A CA 1
ATOM 1672 C C . HIS A 1 214 ? 7.482 18.865 4.884 1.00 69.00 214 HIS A C 1
ATOM 1674 O O . HIS A 1 214 ? 7.385 20.006 5.346 1.00 69.00 214 HIS A O 1
ATOM 1680 N N . SER A 1 215 ? 8.516 18.521 4.112 1.00 77.25 215 SER A N 1
ATOM 1681 C CA . SER A 1 215 ? 9.558 19.471 3.713 1.00 77.25 215 SER A CA 1
ATOM 1682 C C . SER A 1 215 ? 9.026 20.543 2.756 1.00 77.25 215 SER A C 1
ATOM 1684 O O . SER A 1 215 ? 8.172 20.292 1.907 1.00 77.25 215 SER A O 1
ATOM 1686 N N . VAL A 1 216 ? 9.581 21.751 2.874 1.00 79.75 216 VAL A N 1
ATOM 1687 C CA . VAL A 1 216 ? 9.406 22.853 1.907 1.00 79.75 216 VAL A CA 1
ATOM 1688 C C . VAL A 1 216 ? 10.512 22.879 0.844 1.00 79.75 216 VAL A C 1
ATOM 1690 O O . VAL A 1 216 ? 10.455 23.675 -0.091 1.00 79.75 216 VAL A O 1
ATOM 1693 N N . VAL A 1 217 ? 11.529 22.029 1.004 1.00 85.75 217 VAL A N 1
ATOM 1694 C CA . VAL A 1 217 ? 12.618 21.803 0.050 1.00 85.75 217 VAL A CA 1
ATOM 1695 C C . VAL A 1 217 ? 12.390 20.453 -0.617 1.00 85.75 217 VAL A C 1
ATOM 1697 O O . VAL A 1 217 ? 11.943 19.502 0.024 1.00 85.75 217 VAL A O 1
ATOM 1700 N N . GLY A 1 218 ? 12.677 20.376 -1.909 1.00 88.19 218 GLY A N 1
ATOM 1701 C CA . GLY A 1 218 ? 12.419 19.196 -2.714 1.00 88.19 218 GLY A CA 1
ATOM 1702 C C . GLY A 1 218 ? 13.000 19.339 -4.109 1.00 88.19 218 GLY A C 1
ATOM 1703 O O . GLY A 1 218 ? 13.687 20.320 -4.412 1.00 88.19 218 GLY A O 1
ATOM 1704 N N . PHE A 1 219 ? 12.713 18.370 -4.962 1.00 89.75 219 PHE A N 1
ATOM 1705 C CA . PHE A 1 219 ? 13.238 18.301 -6.317 1.00 89.75 219 PHE A CA 1
ATOM 1706 C C . PHE A 1 219 ? 12.127 17.998 -7.321 1.00 89.75 219 PHE A C 1
ATOM 1708 O O . PHE A 1 219 ? 11.108 17.391 -7.001 1.00 89.75 219 PHE A O 1
ATOM 1715 N N . GLU A 1 220 ? 12.326 18.453 -8.555 1.00 89.38 220 GLU A N 1
ATOM 1716 C CA . GLU A 1 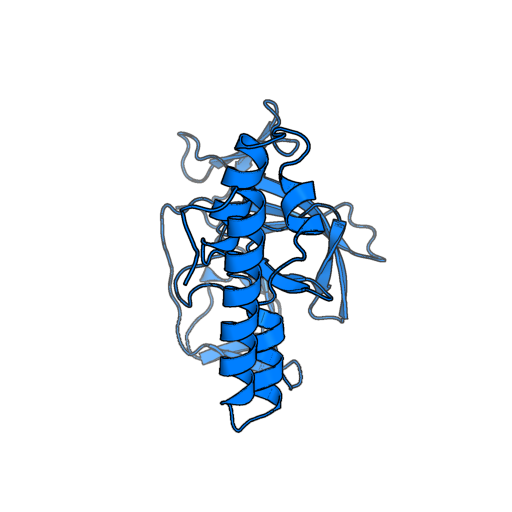220 ? 11.491 18.043 -9.680 1.00 89.38 220 GLU A CA 1
ATOM 1717 C C . GLU A 1 220 ? 11.991 16.695 -10.211 1.00 89.38 220 GLU A C 1
ATOM 1719 O O . GLU A 1 220 ? 13.166 16.561 -10.561 1.00 89.38 220 GLU A O 1
ATOM 1724 N N . ALA A 1 221 ? 11.096 15.717 -10.295 1.00 84.81 221 ALA A N 1
ATOM 1725 C CA . ALA A 1 221 ? 11.335 14.411 -10.889 1.00 84.81 221 ALA A CA 1
ATOM 1726 C C . ALA A 1 221 ? 10.556 14.273 -12.205 1.00 84.81 221 ALA A C 1
ATOM 1728 O O . ALA A 1 221 ? 9.420 14.737 -12.336 1.00 84.81 221 ALA A O 1
ATOM 1729 N N . ASP A 1 222 ? 11.194 13.650 -13.196 1.00 83.00 222 ASP A N 1
ATOM 1730 C CA . ASP A 1 222 ? 10.602 13.362 -14.501 1.00 83.00 222 ASP A CA 1
ATOM 1731 C C . ASP A 1 222 ? 9.919 11.988 -14.478 1.00 83.00 222 ASP A C 1
ATOM 1733 O O . ASP A 1 222 ? 10.567 10.946 -14.366 1.00 83.00 222 ASP A O 1
ATOM 1737 N N . TYR A 1 223 ? 8.600 12.004 -14.630 1.00 79.94 223 TYR A N 1
ATOM 1738 C CA . TYR A 1 223 ? 7.724 10.845 -14.726 1.00 79.94 223 TYR A CA 1
ATOM 1739 C C . TYR A 1 223 ? 7.202 10.650 -16.153 1.00 79.94 223 TYR A C 1
ATOM 1741 O O . TYR A 1 223 ? 6.125 10.099 -16.343 1.00 79.94 223 TYR A O 1
ATOM 1749 N N . SER A 1 224 ? 7.938 11.068 -17.186 1.00 66.00 224 SER A N 1
ATOM 1750 C CA . SER A 1 224 ? 7.564 10.905 -18.608 1.00 66.00 224 SER A CA 1
ATOM 1751 C C . SER A 1 224 ? 7.388 9.456 -19.052 1.00 66.00 224 SER A C 1
ATOM 1753 O O . SER A 1 224 ? 6.882 9.190 -20.141 1.00 66.00 224 SER A O 1
ATOM 1755 N N . LYS A 1 225 ? 7.768 8.506 -18.198 1.00 59.78 225 LYS A N 1
ATOM 1756 C CA . LYS A 1 225 ? 7.443 7.090 -18.351 1.00 59.78 225 LYS A CA 1
ATOM 1757 C C . LYS A 1 225 ? 6.104 6.692 -17.719 1.00 59.78 225 LYS A C 1
ATOM 1759 O O . LYS A 1 225 ? 5.772 5.515 -17.799 1.00 59.78 225 LYS A O 1
ATOM 1764 N N . GLY A 1 226 ? 5.333 7.618 -17.137 1.00 56.22 226 GLY A N 1
ATOM 1765 C CA . GLY A 1 226 ? 4.040 7.270 -16.564 1.00 56.22 226 GLY A CA 1
ATOM 1766 C C . GLY A 1 226 ? 3.233 8.254 -15.716 1.00 56.22 226 GLY A C 1
ATOM 1767 O O . GLY A 1 226 ? 2.539 7.770 -14.817 1.00 56.22 226 GLY A O 1
ATOM 1768 N N . TRP A 1 227 ? 3.246 9.565 -15.981 1.00 52.12 227 TRP A N 1
ATOM 1769 C CA . TRP A 1 227 ? 2.365 10.516 -15.287 1.00 52.12 227 TRP A CA 1
ATOM 1770 C C . TRP A 1 227 ? 1.616 11.469 -16.227 1.00 52.12 227 TRP A C 1
ATOM 1772 O O . TRP A 1 227 ? 2.004 12.625 -16.397 1.00 52.12 227 TRP A O 1
ATOM 1782 N N . ASP A 1 228 ? 0.495 10.982 -16.765 1.00 45.03 228 ASP A N 1
ATOM 1783 C CA . ASP A 1 228 ? -0.520 11.799 -17.446 1.00 45.03 228 ASP A CA 1
ATOM 1784 C C . ASP A 1 228 ? -1.668 12.207 -16.473 1.00 45.03 228 ASP A C 1
ATOM 1786 O O . ASP A 1 228 ? -2.311 11.337 -15.828 1.00 45.03 228 ASP A O 1
#

Sequence (228 aa):
MIDQTQPLSVQVTQAWQLRQALRNAAASAMHDQNLAAELLETYKVPSLQQISAKYAGDFSGDPLQQKMLSDVLTLDDYRYPSQAGGCFIAGTPVWTDRGLVPIEQMKIGDSVLSQPEGTGEQAYRKVVRTFSYEGKSVMSVRYGVVGDDTISYDQYATGNHPFWVKGTGWTRADLLEDGAELELQDGRQAFVLEVAQVYKTNRPNVGWEPEYSHSVVGFEADYSKGWD

pLDDT: mean 86.13, std 11.64, range [43.75, 97.81]

InterPro domains:
  IPR036844 Hint domain superfamily [SSF51294] (85-195)

Organism: Xanthomonas oryzae pv. oryzicola (strain BLS256) (NCBI:txid383407)

Radius of gyration: 20.49 Å; chains: 1; bounding box: 50×44×50 Å

Secondary structure (DSSP, 8-state):
---TTS-HHHHHHHHHHHHHHHHHHHHHH-S-HHHHHHHHHHTPPPPHHHHHHHHTTT--HHHHHHHHHHHHHS----SSPPSS---BPTT-EEEETTEEEEGGG--TT-EEEE--SSS---EEEE-------SS--EEEEEEEETT---S-EEEEEETT-EEEETTTEEEEGGGPPTT-EEEPTTS-EEEEEEEEEEEE-SSTTEEEEESSTT-S-EEEEE-TTT--